Protein AF-A0A816YGB7-F1 (afdb_monomer)

Organism: NCBI:txid392030

pLDDT: mean 89.62, std 9.49, range [51.91, 98.62]

Mean predicted aligned error: 4.99 Å

Nearest PDB structures (foldseek):
  3slp-assembly1_B  TM=3.097E-01  e=4.142E+00  Lambdavirus lambda
  7oyc-assembly1_c2  TM=3.036E-01  e=9.433E+00  Xenopus laevis

InterPro domains:
  IPR047794 Peptidase C45-like [NF040521] (33-190)
  IPR047803 DCD1A/B-like [PTHR35190] (2-190)

Foldseek 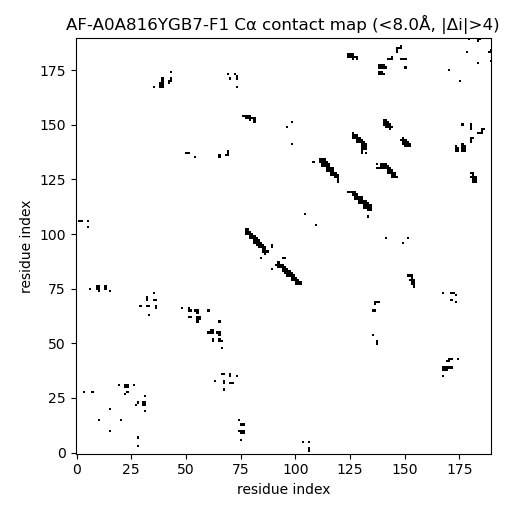3Di:
DVLQVQLVVQLVVPPDDPVLNVCCVPPNLLVSLVVLCVQAVVQDDVVVLVVLVVLCVVVVHDSSVLSSVLSSPLRGAWAKDKDWDAQPRDDPRDIDIDMDTDDPVVSVQVVFWDWDWDDDPDCVQFFTWIATGGRSDPFHQWIATPLGDTDHDHDDPDDDPVVDDDDSHHHRVSVVRVCCRGHPNDPVSD

Solvent-accessible surface area (backbone atoms only — not comparable to full-atom values): 11246 Å² total; per-residue (Å²): 110,70,62,57,49,52,50,56,56,57,36,72,82,46,90,64,60,68,74,56,53,49,40,33,73,76,64,31,63,71,52,42,29,53,52,48,44,69,58,19,50,91,59,49,63,69,66,59,54,52,51,40,42,52,49,16,63,75,68,74,48,64,48,65,58,48,53,36,62,67,39,45,63,80,70,45,80,68,49,52,50,77,47,80,42,43,40,93,76,31,88,89,42,45,78,45,79,48,77,48,80,51,71,69,76,88,62,51,60,86,81,38,69,34,77,49,74,48,73,48,95,42,75,92,70,24,46,39,25,37,36,52,44,37,74,87,55,82,58,26,65,27,37,37,20,76,59,78,46,73,50,76,65,67,72,83,89,78,76,59,92,84,70,66,85,89,71,87,61,48,60,56,64,34,51,52,50,35,45,34,38,26,62,34,74,46,82,90,73,84

Radius of gyration: 17.48 Å; Cα contacts (8 Å, |Δi|>4): 254; chains: 1; bounding box: 46×45×43 Å

Secondary structure (DSSP, 8-state):
-HHHHHHHHHHTTS---HHHHHHHHHH-HHHHHHHHHHHHGGGS-HHHHHHHHHHHHHHT--HHHHHHHHHHHHH---EEEEEEEEETTSTTEEEEEEEEEE--GGG-GGGSEEEEEE--SSGGG---EEEEEETT--S-SEEEETTS-EEE----SS--TTS----SSSS-HHHHHHHHHHH-SSTTT-

Sequence (190 aa):
QYFEQQIIDSLKDLKLPKWFEDIIADQGLAFALDLQNELVKKYIDEEIYHEMQGVADGAQIDFKTVVRLHMLGEITRGRCSLYGLWGNATLGGKTLQLRALDWDVDAGLQDYPVVTIYHPGTSKLGHPFANVAWAGYIGTLTGMSSQRLGISEIGVSYPDDTFGDESMSGLPFIFVERYILQYSDTIDDA

Structure (mmCIF, N/CA/C/O backbone):
data_AF-A0A816YGB7-F1
#
_entry.id   AF-A0A816YGB7-F1
#
loop_
_atom_site.group_PDB
_atom_site.id
_atom_site.type_symbol
_atom_site.label_atom_id
_atom_site.label_alt_id
_atom_site.label_comp_id
_atom_site.label_asym_id
_atom_site.label_entity_id
_atom_site.label_seq_id
_atom_site.pdbx_PDB_ins_code
_atom_site.Cartn_x
_atom_site.Cartn_y
_atom_site.Cartn_z
_atom_site.occupancy
_atom_site.B_iso_or_equiv
_atom_site.auth_seq_id
_atom_site.auth_comp_id
_atom_site.auth_asym_id
_atom_site.auth_atom_id
_atom_site.pdbx_PDB_model_num
ATOM 1 N N . GLN A 1 1 ? 4.265 -9.085 -19.324 1.00 51.91 1 GLN A N 1
ATOM 2 C CA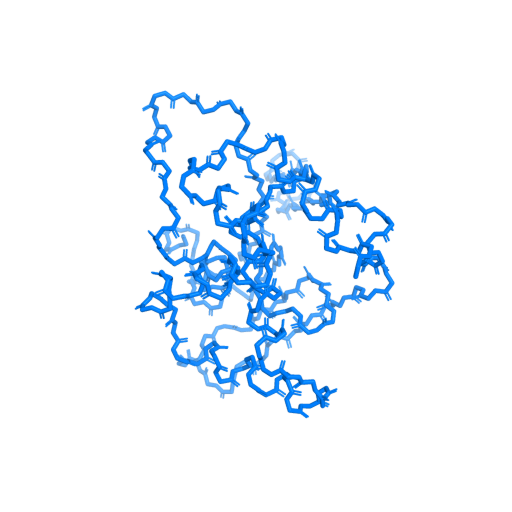 . GLN A 1 1 ? 4.158 -8.351 -20.604 1.00 51.91 1 GLN A CA 1
ATOM 3 C C . GLN A 1 1 ? 2.828 -7.618 -20.742 1.00 51.91 1 GLN A C 1
ATOM 5 O O . GLN A 1 1 ? 2.880 -6.412 -20.887 1.00 51.91 1 GLN A O 1
ATOM 10 N N . TYR A 1 2 ? 1.660 -8.268 -20.638 1.00 58.59 2 TYR A N 1
ATOM 11 C CA . TYR A 1 2 ? 0.370 -7.563 -20.768 1.00 58.59 2 TYR A CA 1
ATOM 12 C C . TYR A 1 2 ? 0.073 -6.586 -19.607 1.00 58.59 2 TYR A C 1
ATOM 14 O O . TYR A 1 2 ? -0.094 -5.398 -19.849 1.00 58.59 2 TYR A O 1
ATOM 22 N N . PHE A 1 3 ? 0.166 -7.048 -18.354 1.00 64.81 3 PHE A N 1
ATOM 23 C CA . PHE A 1 3 ? -0.002 -6.206 -17.155 1.00 64.81 3 PHE A CA 1
ATOM 24 C C . PHE A 1 3 ? 0.980 -5.020 -17.090 1.00 64.81 3 PHE A C 1
ATOM 26 O O . PHE A 1 3 ? 0.622 -3.909 -16.721 1.00 64.81 3 PHE A O 1
ATOM 33 N N . GLU A 1 4 ? 2.228 -5.236 -17.511 1.00 69.88 4 GLU A N 1
ATOM 34 C CA . GLU A 1 4 ? 3.254 -4.186 -17.570 1.00 69.88 4 GLU A CA 1
ATOM 35 C C . GLU A 1 4 ? 2.915 -3.108 -18.607 1.00 69.88 4 GLU A C 1
ATOM 37 O O . GLU A 1 4 ? 3.055 -1.923 -18.319 1.00 69.88 4 GLU A O 1
ATOM 42 N N . GLN A 1 5 ? 2.414 -3.501 -19.782 1.00 68.56 5 GLN A N 1
ATOM 43 C CA . GLN A 1 5 ? 1.978 -2.548 -20.799 1.00 68.56 5 GLN A CA 1
ATOM 44 C C . GLN A 1 5 ? 0.758 -1.744 -20.334 1.00 68.56 5 GLN A C 1
ATOM 46 O O . GLN A 1 5 ? 0.717 -0.545 -20.576 1.00 68.56 5 GLN A O 1
ATOM 51 N N . GLN A 1 6 ? -0.184 -2.366 -19.620 1.00 65.75 6 GLN A N 1
ATOM 52 C CA . GLN A 1 6 ? -1.333 -1.666 -19.031 1.00 65.75 6 GLN A CA 1
ATOM 53 C C . GLN A 1 6 ? -0.911 -0.647 -17.983 1.00 65.75 6 GLN A C 1
ATOM 55 O O . GLN A 1 6 ? -1.421 0.470 -17.977 1.00 65.75 6 GLN A O 1
ATOM 60 N N . ILE A 1 7 ? 0.050 -1.007 -17.125 1.00 70.88 7 ILE A N 1
ATOM 61 C CA . ILE A 1 7 ? 0.629 -0.051 -16.186 1.00 70.88 7 ILE A CA 1
ATOM 62 C C . ILE A 1 7 ? 1.226 1.105 -16.981 1.00 70.88 7 ILE A C 1
ATOM 64 O O . ILE A 1 7 ? 0.792 2.230 -16.778 1.00 70.88 7 ILE A O 1
ATOM 68 N N . ILE A 1 8 ? 2.110 0.843 -17.949 1.00 71.31 8 ILE A N 1
ATOM 69 C CA . ILE A 1 8 ? 2.720 1.884 -18.795 1.00 71.31 8 ILE A CA 1
ATOM 70 C C . ILE A 1 8 ? 1.662 2.757 -19.488 1.00 71.31 8 ILE A C 1
ATOM 72 O O . ILE A 1 8 ? 1.834 3.971 -19.578 1.00 71.31 8 ILE A O 1
ATOM 76 N N . ASP A 1 9 ? 0.565 2.172 -19.960 1.00 69.56 9 ASP A N 1
ATOM 77 C CA . ASP A 1 9 ? -0.526 2.913 -20.588 1.00 69.56 9 ASP A CA 1
ATOM 78 C C . ASP A 1 9 ? -1.278 3.783 -19.574 1.00 69.56 9 ASP A C 1
ATOM 80 O O . ASP A 1 9 ? -1.537 4.948 -19.868 1.00 69.56 9 ASP A O 1
ATOM 84 N N . SER A 1 10 ? -1.529 3.279 -18.361 1.00 66.69 10 SER A N 1
ATOM 85 C CA . SER A 1 10 ? -2.110 4.062 -17.262 1.00 66.69 10 SER A CA 1
ATOM 86 C C . SER A 1 10 ? -1.219 5.231 -16.835 1.00 66.69 10 SER A C 1
ATOM 88 O O . SER A 1 10 ? -1.734 6.252 -16.391 1.00 66.69 10 SER A O 1
ATOM 90 N N . LEU A 1 11 ? 0.105 5.119 -17.020 1.00 68.44 11 LEU A N 1
ATOM 91 C CA . LEU A 1 11 ? 1.056 6.187 -16.704 1.00 68.44 11 LEU A CA 1
ATOM 92 C C . LEU A 1 11 ?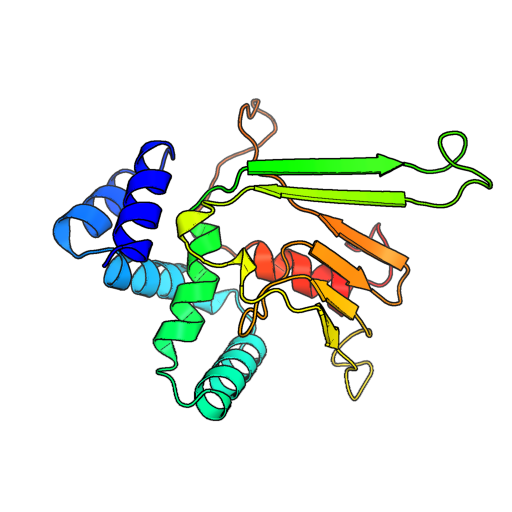 0.978 7.365 -17.683 1.00 68.44 11 LEU A C 1
ATOM 94 O O . LEU A 1 11 ? 1.334 8.474 -17.304 1.00 68.44 11 LEU A O 1
ATOM 98 N N . LYS A 1 12 ? 0.505 7.164 -18.922 1.00 64.94 12 LYS A N 1
ATOM 99 C CA . LYS A 1 12 ? 0.459 8.229 -19.949 1.00 64.94 12 LYS A CA 1
ATOM 100 C C . LYS A 1 12 ? -0.485 9.372 -19.587 1.00 64.94 12 LYS A C 1
ATOM 102 O O . LYS A 1 12 ? -0.264 10.503 -20.012 1.00 64.94 12 LYS A O 1
ATOM 107 N N . ASP A 1 13 ? -1.519 9.073 -18.806 1.00 61.12 13 ASP A N 1
ATOM 108 C CA . ASP A 1 13 ? -2.489 10.057 -18.323 1.00 61.12 13 ASP A CA 1
ATOM 109 C C . ASP A 1 13 ? -2.029 10.738 -17.018 1.00 61.12 13 ASP A C 1
ATOM 111 O O . ASP A 1 13 ? -2.694 11.648 -16.514 1.00 61.12 13 ASP A O 1
ATOM 115 N N . LEU A 1 14 ? -0.884 10.322 -16.466 1.00 64.25 14 LEU A N 1
ATOM 116 C CA . LEU A 1 14 ? -0.326 10.838 -15.222 1.00 64.25 14 LEU A CA 1
ATOM 117 C C . LEU A 1 14 ? 0.753 11.869 -15.510 1.00 64.25 14 LEU A C 1
ATOM 119 O O . LEU A 1 14 ? 1.645 11.662 -16.324 1.00 64.25 14 LEU A O 1
ATOM 123 N N . LYS A 1 15 ? 0.712 12.983 -14.779 1.00 67.19 15 LYS A N 1
ATOM 124 C CA . LYS A 1 15 ? 1.766 14.003 -14.812 1.00 67.19 15 LYS A CA 1
ATOM 125 C C . LYS A 1 15 ? 2.961 13.560 -13.964 1.00 67.19 15 LYS A C 1
ATOM 127 O O . LYS A 1 15 ? 3.266 14.193 -12.955 1.00 67.19 15 LYS A O 1
ATOM 132 N N . LEU A 1 16 ? 3.601 12.451 -14.331 1.00 79.19 16 LEU A N 1
ATOM 133 C CA . LEU A 1 16 ? 4.843 12.042 -13.682 1.00 79.19 16 LEU A CA 1
ATOM 134 C C . LEU A 1 16 ? 5.945 13.080 -13.963 1.00 79.19 16 LEU A C 1
ATOM 136 O O . LEU A 1 16 ? 5.954 13.719 -15.018 1.00 79.19 16 LEU A O 1
ATOM 140 N N . PRO A 1 17 ? 6.900 13.277 -13.040 1.00 83.44 17 PRO A N 1
ATOM 141 C CA . PRO A 1 17 ? 8.069 14.091 -13.324 1.00 83.44 17 PRO A CA 1
ATOM 142 C C . PRO A 1 17 ? 8.801 13.571 -14.561 1.00 83.44 17 PRO A C 1
ATOM 144 O O . PRO A 1 17 ? 9.044 12.370 -14.686 1.00 83.44 17 PRO A O 1
ATOM 147 N N . LYS A 1 18 ? 9.219 14.482 -15.448 1.00 84.50 18 LYS A N 1
ATOM 148 C CA . LYS A 1 18 ? 9.786 14.111 -16.752 1.00 84.50 18 LYS A CA 1
ATOM 149 C C . LYS A 1 18 ? 10.959 13.128 -16.656 1.00 84.50 18 LYS A C 1
ATOM 151 O O . LYS A 1 18 ? 11.053 12.186 -17.432 1.00 84.50 18 LYS A O 1
ATOM 156 N N . TRP A 1 19 ? 11.811 13.313 -15.650 1.00 86.94 19 TRP A N 1
ATOM 157 C CA . TRP A 1 19 ? 12.954 12.438 -15.399 1.00 86.94 19 TRP A CA 1
ATOM 158 C C . TRP A 1 19 ? 12.548 10.985 -15.085 1.00 86.94 19 TRP A C 1
ATOM 160 O O . TRP A 1 19 ? 13.309 10.075 -15.391 1.00 86.94 19 TRP A O 1
ATOM 170 N N . PHE A 1 20 ? 11.373 10.752 -14.489 1.00 86.12 20 PHE A N 1
ATOM 171 C CA . PHE A 1 20 ? 10.883 9.410 -14.160 1.00 86.12 20 PHE A CA 1
ATOM 172 C C . PHE A 1 20 ? 10.237 8.740 -15.378 1.00 86.12 20 PHE A C 1
ATOM 174 O O . PHE A 1 20 ? 10.458 7.553 -15.612 1.00 86.12 20 PHE A O 1
ATOM 181 N N . GLU A 1 21 ? 9.507 9.506 -16.198 1.00 84.44 21 GLU A N 1
ATOM 182 C CA . GLU A 1 21 ? 9.014 9.028 -17.499 1.00 84.44 21 GLU A CA 1
ATOM 183 C C . GLU A 1 21 ? 10.161 8.539 -18.387 1.00 84.44 21 GLU A C 1
ATOM 185 O O . GLU A 1 21 ? 10.071 7.462 -18.977 1.00 84.44 21 GLU A O 1
ATOM 190 N N . ASP A 1 22 ? 11.247 9.315 -18.454 1.00 85.25 22 ASP A N 1
ATOM 191 C CA . ASP A 1 22 ? 12.422 8.980 -19.259 1.00 85.25 22 ASP A CA 1
ATOM 192 C C . ASP A 1 22 ? 13.069 7.675 -18.756 1.00 85.25 22 ASP A C 1
ATOM 194 O O . ASP A 1 22 ? 13.432 6.814 -19.551 1.00 85.25 22 ASP A O 1
ATOM 1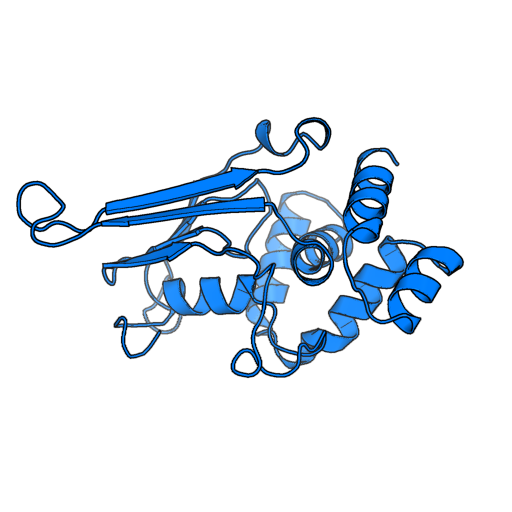98 N N . ILE A 1 23 ? 13.108 7.448 -17.437 1.00 86.12 23 ILE A N 1
ATOM 199 C CA . ILE A 1 23 ? 13.589 6.183 -16.859 1.00 86.12 23 ILE A CA 1
ATOM 200 C C . ILE A 1 23 ? 12.702 4.998 -17.252 1.00 86.12 23 ILE A C 1
ATOM 202 O O . ILE A 1 23 ? 13.231 3.942 -17.601 1.00 86.12 23 ILE A O 1
ATOM 206 N N . ILE A 1 24 ? 11.374 5.142 -17.214 1.00 85.25 24 ILE A N 1
ATOM 207 C CA . ILE A 1 24 ? 10.460 4.072 -17.642 1.00 85.25 24 ILE A CA 1
ATOM 208 C C . ILE A 1 24 ? 10.666 3.762 -19.128 1.00 85.25 24 ILE A C 1
ATOM 210 O O . ILE A 1 24 ? 10.717 2.590 -19.501 1.00 85.25 24 ILE A O 1
ATOM 214 N N . ALA A 1 25 ? 10.803 4.793 -19.964 1.00 83.38 25 ALA A N 1
ATOM 215 C CA . ALA A 1 25 ? 11.000 4.639 -21.401 1.00 83.38 25 ALA A CA 1
ATOM 216 C C . ALA A 1 25 ? 12.347 3.977 -21.742 1.00 83.38 25 ALA A C 1
ATOM 218 O O . ALA A 1 25 ? 12.391 3.091 -22.597 1.00 83.38 25 ALA A O 1
ATOM 219 N N . ASP A 1 26 ? 13.422 4.374 -21.058 1.00 85.12 26 ASP A N 1
ATOM 220 C CA . ASP A 1 26 ? 14.785 3.944 -21.376 1.00 85.12 26 ASP A CA 1
ATOM 221 C C . ASP A 1 26 ? 15.176 2.622 -20.695 1.00 85.12 26 ASP A C 1
ATOM 223 O O . ASP A 1 26 ? 15.936 1.833 -21.262 1.00 85.12 26 ASP A O 1
ATOM 227 N N . GLN A 1 27 ? 14.688 2.374 -19.473 1.00 88.81 27 GLN A N 1
ATOM 228 C CA . GLN A 1 27 ? 15.123 1.256 -18.617 1.00 88.81 27 GLN A CA 1
ATOM 229 C C . GLN A 1 27 ? 13.999 0.285 -18.228 1.00 88.81 27 GLN A C 1
ATOM 231 O O . GLN A 1 27 ? 14.278 -0.801 -17.712 1.00 88.81 27 GLN A O 1
ATOM 236 N N . GLY A 1 28 ? 12.741 0.633 -18.503 1.00 88.56 28 GLY A N 1
ATOM 237 C CA . GLY A 1 28 ? 11.576 -0.209 -18.245 1.00 88.56 28 GLY A CA 1
ATOM 238 C C . GLY A 1 28 ? 10.969 -0.050 -16.848 1.00 88.56 28 GLY A C 1
ATOM 239 O O . GLY A 1 28 ? 11.582 0.459 -15.905 1.00 88.56 28 GLY A O 1
ATOM 240 N N . LEU A 1 29 ? 9.732 -0.535 -16.705 1.00 88.50 29 LEU A N 1
ATOM 241 C CA . LEU A 1 29 ? 8.917 -0.372 -15.498 1.00 88.50 29 LEU A CA 1
ATOM 242 C C . LEU A 1 29 ? 9.550 -1.021 -14.261 1.00 88.50 29 LEU A C 1
ATOM 244 O O . LEU A 1 29 ? 9.540 -0.445 -13.176 1.00 88.50 29 LEU A O 1
ATOM 248 N N . ALA A 1 30 ? 10.123 -2.214 -14.416 1.00 90.88 30 ALA A N 1
ATOM 249 C CA . ALA A 1 30 ? 10.752 -2.934 -13.311 1.00 90.88 30 ALA A CA 1
ATOM 250 C C . ALA A 1 30 ? 11.904 -2.139 -12.670 1.00 90.88 30 ALA A C 1
ATOM 252 O O . ALA A 1 30 ? 12.043 -2.140 -11.448 1.00 90.88 30 ALA A O 1
ATOM 253 N N . PHE A 1 31 ? 12.707 -1.448 -13.486 1.00 93.12 31 PHE A N 1
ATOM 254 C CA . PHE A 1 31 ? 13.778 -0.585 -12.994 1.00 93.12 31 PHE A CA 1
ATOM 255 C C . PHE A 1 31 ? 13.213 0.665 -12.312 1.00 93.12 31 PHE A C 1
ATOM 257 O O . PHE A 1 31 ? 13.677 1.043 -11.240 1.00 93.12 31 PHE A O 1
ATOM 264 N N . ALA A 1 32 ? 12.177 1.275 -12.895 1.00 92.38 32 ALA A N 1
ATOM 265 C CA . ALA A 1 32 ? 11.512 2.437 -12.311 1.00 92.38 32 ALA A CA 1
ATOM 266 C C . ALA A 1 32 ? 10.908 2.134 -10.925 1.00 92.38 32 ALA A C 1
ATOM 268 O O . ALA A 1 32 ? 11.050 2.936 -10.007 1.00 92.38 32 ALA A O 1
ATOM 269 N N . LEU A 1 33 ? 10.299 0.958 -10.741 1.00 94.50 33 LEU A N 1
ATOM 270 C CA . LEU A 1 33 ? 9.755 0.523 -9.449 1.00 94.50 33 LEU A CA 1
ATOM 271 C C . LEU A 1 33 ? 10.851 0.226 -8.415 1.00 94.50 33 LEU A C 1
ATOM 273 O O . LEU A 1 33 ? 10.691 0.570 -7.245 1.00 94.50 33 LEU A O 1
ATOM 277 N N . ASP A 1 34 ? 11.977 -0.363 -8.835 1.00 96.12 34 ASP A N 1
ATOM 278 C CA . ASP A 1 34 ? 13.142 -0.535 -7.957 1.00 96.12 34 ASP A CA 1
ATOM 279 C C . ASP A 1 34 ? 13.687 0.828 -7.504 1.00 96.12 34 ASP A C 1
ATOM 281 O O . ASP A 1 34 ? 13.979 1.021 -6.324 1.00 96.12 34 ASP A O 1
ATOM 285 N N . LEU A 1 35 ? 13.781 1.795 -8.423 1.00 94.62 35 LEU A N 1
ATOM 286 C CA . LEU A 1 35 ? 14.197 3.157 -8.100 1.00 94.62 35 LEU A CA 1
ATOM 287 C C . LEU A 1 35 ? 13.207 3.847 -7.160 1.00 94.62 35 LEU A C 1
ATOM 289 O O . LEU A 1 35 ? 13.636 4.500 -6.211 1.00 94.62 35 LEU A O 1
ATOM 293 N N . GLN A 1 36 ? 11.902 3.686 -7.388 1.00 94.94 36 GLN A N 1
ATOM 294 C CA . GLN A 1 36 ? 10.885 4.247 -6.504 1.00 94.94 36 GLN A CA 1
ATOM 295 C C . GLN A 1 36 ? 11.064 3.725 -5.078 1.00 94.94 36 GLN A C 1
ATOM 297 O O . GLN A 1 36 ? 11.102 4.521 -4.140 1.00 94.94 36 GLN A O 1
ATOM 302 N N . ASN A 1 37 ? 11.295 2.419 -4.914 1.00 97.06 37 ASN A N 1
ATOM 303 C CA . ASN A 1 37 ? 11.606 1.837 -3.613 1.00 97.06 37 ASN A CA 1
ATOM 304 C C . ASN A 1 37 ? 12.852 2.471 -2.972 1.00 97.06 37 ASN A C 1
ATOM 306 O O . ASN A 1 37 ? 12.845 2.793 -1.788 1.00 97.06 37 ASN A O 1
ATOM 310 N N . GLU A 1 38 ? 13.920 2.706 -3.737 1.00 96.88 38 GLU A N 1
ATOM 311 C CA . GLU A 1 38 ? 15.131 3.357 -3.219 1.00 96.88 38 GLU A CA 1
ATOM 312 C C . GLU A 1 38 ? 14.880 4.785 -2.704 1.00 96.88 38 GLU A C 1
ATOM 314 O O . GLU A 1 38 ? 15.513 5.199 -1.728 1.00 96.88 38 GLU A O 1
ATOM 319 N N . LEU A 1 39 ? 13.943 5.523 -3.308 1.00 94.94 39 LEU A N 1
ATOM 320 C CA . LEU A 1 39 ? 13.560 6.869 -2.866 1.00 94.94 39 LEU A CA 1
ATOM 321 C C . LEU A 1 39 ? 12.783 6.845 -1.545 1.00 94.94 39 LEU A C 1
ATOM 323 O O . LEU A 1 39 ? 12.998 7.708 -0.687 1.00 94.94 39 LEU A O 1
ATOM 327 N N . VAL A 1 40 ? 11.906 5.852 -1.370 1.00 96.19 40 VAL A N 1
ATOM 328 C CA . VAL A 1 40 ? 10.962 5.810 -0.245 1.00 96.19 40 VAL A CA 1
ATOM 329 C C . VAL A 1 40 ? 11.407 4.921 0.916 1.00 96.19 40 VAL A C 1
ATOM 331 O O . VAL A 1 40 ? 10.941 5.113 2.037 1.00 96.19 40 VAL A O 1
ATOM 334 N N . LYS A 1 41 ? 12.339 3.980 0.712 1.00 96.88 41 LYS A N 1
ATOM 335 C CA . LYS A 1 41 ? 12.636 2.920 1.695 1.00 96.88 41 LYS A CA 1
ATOM 336 C C . LYS A 1 41 ? 13.024 3.403 3.085 1.00 96.88 41 LYS A C 1
ATOM 338 O O . LYS A 1 41 ? 12.729 2.724 4.054 1.00 96.88 41 LYS A O 1
ATOM 343 N N . LYS A 1 42 ? 13.656 4.575 3.191 1.00 97.19 42 LYS A N 1
ATOM 344 C CA . LYS A 1 42 ? 14.059 5.178 4.474 1.00 97.19 42 LYS A CA 1
ATOM 345 C C . LYS A 1 42 ? 12.880 5.684 5.316 1.00 97.19 42 LYS A C 1
ATOM 347 O O . LYS A 1 42 ? 13.083 6.015 6.477 1.00 97.19 42 LYS A O 1
ATOM 352 N N . TYR A 1 43 ? 11.696 5.816 4.716 1.00 97.12 43 TYR A N 1
ATOM 353 C CA . TYR A 1 43 ? 10.467 6.236 5.389 1.00 97.12 43 TYR A CA 1
ATOM 354 C C . TYR A 1 43 ? 9.587 5.048 5.793 1.00 97.12 43 TYR A C 1
ATOM 356 O O . TYR A 1 43 ? 8.691 5.219 6.611 1.00 97.12 43 TYR A O 1
ATOM 364 N N . ILE A 1 44 ? 9.823 3.867 5.217 1.00 97.12 44 ILE A N 1
ATOM 365 C CA . ILE A 1 44 ? 9.059 2.647 5.489 1.00 97.12 44 ILE A CA 1
ATOM 366 C C . ILE A 1 44 ? 9.685 1.938 6.694 1.00 97.12 44 ILE A C 1
ATOM 368 O O . ILE A 1 44 ? 10.909 1.857 6.794 1.00 97.12 44 ILE A O 1
ATOM 372 N N . ASP A 1 45 ? 8.850 1.427 7.599 1.00 95.31 45 ASP A N 1
ATOM 373 C CA . ASP A 1 45 ? 9.317 0.636 8.737 1.00 95.31 45 ASP A CA 1
ATOM 374 C C . ASP A 1 45 ? 9.922 -0.682 8.229 1.00 95.31 45 ASP A C 1
ATOM 376 O O . ASP A 1 45 ? 9.398 -1.308 7.304 1.00 95.31 45 ASP A O 1
ATOM 380 N N . GLU A 1 46 ? 11.031 -1.115 8.823 1.00 96.12 46 GLU A N 1
ATOM 381 C CA . GLU A 1 46 ? 11.702 -2.366 8.463 1.00 96.12 46 GLU A CA 1
ATOM 382 C C . GLU A 1 46 ? 10.761 -3.578 8.596 1.00 96.12 46 GLU A C 1
ATOM 384 O O . GLU A 1 46 ? 10.813 -4.495 7.775 1.00 96.12 46 GLU A O 1
ATOM 389 N N . GLU A 1 47 ? 9.817 -3.539 9.543 1.00 94.00 47 GLU A N 1
ATOM 390 C CA . GLU A 1 47 ? 8.809 -4.588 9.735 1.00 94.00 47 GLU A CA 1
ATOM 391 C C . GLU A 1 47 ? 7.925 -4.807 8.497 1.00 94.00 47 GLU A C 1
ATOM 393 O O . GLU A 1 47 ? 7.532 -5.937 8.202 1.00 94.00 47 GLU A O 1
ATOM 398 N N . ILE A 1 48 ? 7.657 -3.760 7.711 1.00 97.12 48 ILE A N 1
ATOM 399 C CA . ILE A 1 48 ? 6.896 -3.886 6.462 1.00 97.12 48 ILE A CA 1
ATOM 400 C C . ILE A 1 48 ? 7.687 -4.690 5.421 1.00 97.12 48 ILE A C 1
ATOM 402 O O . ILE A 1 48 ? 7.110 -5.507 4.699 1.00 97.12 48 ILE A O 1
ATOM 406 N N . TYR A 1 49 ? 9.011 -4.531 5.366 1.00 98.31 49 TYR A N 1
ATOM 407 C CA . TYR A 1 49 ? 9.855 -5.356 4.498 1.00 98.31 49 TYR A CA 1
ATOM 408 C C . TYR A 1 49 ? 9.966 -6.796 4.994 1.00 98.31 49 TYR A C 1
ATOM 410 O O . TYR A 1 49 ? 9.967 -7.710 4.170 1.00 98.31 49 TYR A O 1
ATOM 418 N N . HIS A 1 50 ? 9.998 -7.019 6.310 1.00 97.75 50 HIS A N 1
ATOM 419 C CA . HIS A 1 50 ? 9.933 -8.366 6.878 1.00 97.75 50 HIS A CA 1
ATOM 420 C C . HIS A 1 50 ? 8.627 -9.077 6.504 1.00 97.75 50 HIS A C 1
ATOM 422 O O . HIS A 1 50 ? 8.654 -10.242 6.105 1.00 97.75 50 HIS A O 1
ATOM 428 N N . GLU A 1 51 ? 7.489 -8.380 6.557 1.00 97.19 51 GLU A N 1
ATOM 429 C CA . GLU A 1 51 ? 6.207 -8.946 6.130 1.00 97.19 51 GLU A CA 1
ATOM 430 C C . GLU A 1 51 ? 6.189 -9.238 4.623 1.00 97.19 51 GLU A C 1
ATOM 432 O O . GLU A 1 51 ? 5.786 -10.330 4.221 1.00 97.19 51 GLU A O 1
ATOM 437 N N . MET A 1 52 ? 6.701 -8.328 3.784 1.00 98.31 52 MET A N 1
ATOM 438 C CA . MET A 1 52 ? 6.848 -8.581 2.344 1.00 98.31 52 MET A CA 1
ATOM 439 C C . MET A 1 52 ? 7.749 -9.789 2.052 1.00 98.31 52 MET A C 1
ATOM 441 O O . MET A 1 52 ? 7.439 -10.576 1.155 1.00 98.31 52 MET A O 1
ATOM 445 N N . GLN A 1 53 ? 8.835 -9.970 2.809 1.00 98.62 53 GLN A N 1
ATOM 446 C CA . GLN A 1 53 ? 9.698 -11.147 2.700 1.00 98.62 53 GLN A CA 1
ATOM 447 C C . GLN A 1 53 ? 8.942 -12.421 3.089 1.00 98.62 53 GLN A C 1
ATOM 449 O O . GLN A 1 53 ? 8.999 -13.403 2.357 1.00 98.62 53 GLN A O 1
ATOM 454 N N . GLY A 1 54 ? 8.168 -12.396 4.178 1.00 98.31 54 GLY A N 1
ATOM 455 C CA . GLY A 1 54 ? 7.334 -13.528 4.585 1.00 98.31 54 GLY A CA 1
ATOM 456 C C . GLY A 1 54 ? 6.288 -13.911 3.531 1.00 98.31 54 GLY A C 1
ATOM 457 O O . GLY A 1 54 ? 6.085 -15.097 3.264 1.00 98.31 54 GLY A O 1
ATOM 458 N N . VAL A 1 55 ? 5.667 -12.920 2.881 1.00 98.00 55 VAL A N 1
ATOM 459 C CA . VAL A 1 55 ? 4.769 -13.141 1.735 1.00 98.00 55 VAL A CA 1
ATOM 460 C C . VAL A 1 55 ? 5.523 -13.782 0.570 1.00 98.00 55 VAL A C 1
ATOM 462 O O . VAL A 1 55 ? 5.044 -14.768 0.009 1.00 98.00 55 VAL A O 1
ATOM 465 N N . ALA A 1 56 ? 6.701 -13.258 0.221 1.00 98.44 56 ALA A N 1
ATOM 466 C CA . ALA A 1 56 ? 7.521 -13.781 -0.869 1.00 98.44 56 ALA A CA 1
ATOM 467 C C . ALA A 1 56 ? 7.939 -15.240 -0.626 1.00 98.44 56 ALA A C 1
ATOM 469 O O . ALA A 1 56 ? 7.747 -16.089 -1.498 1.00 98.44 56 ALA A O 1
ATOM 470 N N . ASP A 1 57 ? 8.428 -15.544 0.578 1.00 98.62 57 ASP A N 1
ATOM 471 C CA . ASP A 1 57 ? 8.859 -16.883 0.983 1.00 98.62 57 ASP A CA 1
ATOM 472 C C . ASP A 1 57 ? 7.688 -17.872 0.970 1.00 98.62 57 ASP A C 1
ATOM 474 O O . ASP A 1 57 ? 7.800 -18.974 0.426 1.00 98.62 57 ASP A O 1
ATOM 478 N N . GLY A 1 58 ? 6.541 -17.468 1.529 1.00 97.69 58 GLY A N 1
ATOM 479 C CA . GLY A 1 58 ? 5.332 -18.289 1.574 1.00 97.69 58 GLY A CA 1
ATOM 480 C C . GLY A 1 58 ? 4.748 -18.576 0.190 1.00 97.69 58 GLY A C 1
ATOM 481 O O . GLY A 1 58 ? 4.263 -19.680 -0.057 1.00 97.69 58 GLY A O 1
ATOM 482 N N . ALA A 1 59 ? 4.830 -17.608 -0.725 1.00 97.06 59 ALA A N 1
ATOM 483 C CA . ALA A 1 59 ? 4.380 -17.750 -2.107 1.00 97.06 59 ALA A CA 1
ATOM 484 C C . ALA A 1 59 ? 5.448 -18.340 -3.048 1.00 97.06 59 ALA A C 1
ATOM 486 O O . ALA A 1 59 ? 5.134 -18.635 -4.200 1.00 97.06 59 ALA A O 1
ATOM 487 N N . GLN A 1 60 ? 6.685 -18.533 -2.576 1.00 97.62 60 GLN A N 1
ATOM 488 C CA . GLN A 1 60 ? 7.833 -18.988 -3.371 1.00 97.62 60 GLN A CA 1
ATOM 489 C C . GLN A 1 60 ? 8.114 -18.102 -4.597 1.00 97.62 60 GLN A C 1
ATOM 491 O O . GLN A 1 60 ? 8.429 -18.592 -5.684 1.00 97.62 60 GLN A O 1
ATOM 496 N N . ILE A 1 61 ? 8.003 -16.786 -4.418 1.00 97.06 61 ILE A N 1
ATOM 497 C CA . ILE A 1 61 ? 8.284 -15.784 -5.452 1.00 97.06 61 ILE A CA 1
ATOM 498 C C . ILE A 1 61 ? 9.455 -14.895 -5.042 1.00 97.06 61 ILE A C 1
ATOM 500 O O . ILE A 1 61 ? 9.853 -14.844 -3.882 1.00 97.06 61 ILE A O 1
ATOM 504 N N . ASP A 1 62 ? 10.018 -14.176 -6.009 1.00 97.81 62 ASP A N 1
ATOM 505 C CA . ASP A 1 62 ? 11.109 -13.247 -5.736 1.00 97.81 62 ASP A CA 1
ATOM 506 C C . ASP A 1 62 ? 10.629 -12.062 -4.882 1.00 97.81 62 ASP A C 1
ATOM 508 O O . ASP A 1 62 ? 9.627 -11.420 -5.210 1.00 97.81 62 ASP A O 1
ATOM 512 N N . PHE A 1 63 ? 11.375 -11.738 -3.824 1.00 98.00 63 PHE A N 1
ATOM 513 C CA . PHE A 1 63 ? 11.073 -10.632 -2.910 1.00 98.00 63 PHE A CA 1
ATOM 514 C C . PHE A 1 63 ? 10.866 -9.296 -3.633 1.00 98.00 63 PHE A C 1
ATOM 516 O O . PHE A 1 63 ? 9.944 -8.550 -3.298 1.00 98.00 63 PHE A O 1
ATOM 523 N N . LYS A 1 64 ? 11.647 -9.004 -4.685 1.00 97.06 64 LYS A N 1
ATOM 52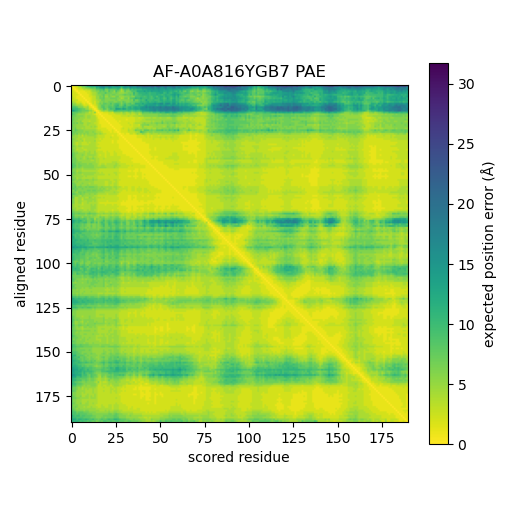4 C CA . LYS A 1 64 ? 11.472 -7.757 -5.440 1.00 97.06 64 LYS A CA 1
ATOM 525 C C . LYS A 1 64 ? 10.128 -7.701 -6.144 1.00 97.06 64 LYS A C 1
ATOM 527 O O . LYS A 1 64 ? 9.617 -6.611 -6.358 1.00 97.06 64 LYS A O 1
ATOM 532 N N . THR A 1 65 ? 9.533 -8.840 -6.493 1.00 95.62 65 THR A N 1
ATOM 533 C CA . THR A 1 65 ? 8.183 -8.871 -7.075 1.00 95.62 65 THR A CA 1
ATOM 534 C C . THR A 1 65 ? 7.163 -8.312 -6.087 1.00 95.62 65 THR A C 1
ATOM 536 O O . THR A 1 65 ? 6.346 -7.476 -6.466 1.00 95.62 65 THR A O 1
ATOM 539 N N . VAL A 1 66 ? 7.258 -8.706 -4.812 1.00 97.25 66 VAL A N 1
ATOM 540 C CA . VAL A 1 66 ? 6.376 -8.205 -3.749 1.00 97.25 66 VAL A CA 1
ATOM 541 C C . VAL A 1 66 ? 6.636 -6.725 -3.482 1.00 97.25 66 VAL A C 1
ATOM 543 O O . VAL A 1 66 ? 5.690 -5.949 -3.408 1.00 97.25 66 VAL A O 1
ATOM 546 N N . VAL A 1 67 ? 7.899 -6.297 -3.419 1.00 97.31 67 VAL A N 1
ATOM 547 C CA . VAL A 1 67 ? 8.240 -4.874 -3.242 1.00 97.31 67 VAL A CA 1
ATOM 548 C C . VAL A 1 67 ? 7.684 -4.023 -4.385 1.00 97.31 67 VAL A C 1
ATOM 550 O O . VAL A 1 67 ? 6.996 -3.032 -4.150 1.00 97.31 67 VAL A O 1
ATOM 553 N N . ARG A 1 68 ? 7.916 -4.431 -5.636 1.00 95.50 68 ARG A N 1
ATOM 554 C CA . ARG A 1 68 ? 7.447 -3.713 -6.828 1.00 95.50 68 ARG A CA 1
ATOM 555 C C . ARG A 1 68 ? 5.929 -3.594 -6.872 1.00 95.50 68 ARG A C 1
ATOM 557 O O . ARG A 1 68 ? 5.438 -2.528 -7.223 1.00 95.50 68 ARG A O 1
ATOM 564 N N . LEU A 1 69 ? 5.203 -4.642 -6.474 1.00 93.00 69 LEU A N 1
ATOM 565 C CA . LEU A 1 69 ? 3.743 -4.611 -6.350 1.00 93.00 69 LEU A CA 1
ATOM 566 C C . LEU A 1 69 ? 3.278 -3.459 -5.442 1.00 93.00 69 LEU A C 1
ATOM 568 O O . LEU A 1 69 ? 2.333 -2.758 -5.789 1.00 93.00 69 LEU A O 1
ATOM 572 N N . HIS A 1 70 ? 3.970 -3.218 -4.328 1.00 95.75 70 HIS A N 1
ATOM 573 C CA . HIS A 1 70 ? 3.639 -2.141 -3.388 1.00 95.75 70 HIS A CA 1
ATOM 574 C C . HIS A 1 70 ? 4.073 -0.752 -3.873 1.00 95.75 70 HIS A C 1
ATOM 576 O O . HIS A 1 70 ? 3.529 0.248 -3.418 1.00 95.75 70 HIS A O 1
ATOM 582 N N . MET A 1 71 ? 5.013 -0.665 -4.816 1.00 94.50 71 MET A N 1
ATOM 583 C CA . MET A 1 71 ? 5.412 0.608 -5.431 1.00 94.50 71 MET A CA 1
ATOM 584 C C . MET A 1 71 ? 4.498 1.027 -6.588 1.00 94.50 71 MET A C 1
ATOM 586 O O . MET A 1 71 ? 4.564 2.175 -7.021 1.00 94.50 71 MET A O 1
ATOM 590 N N . LEU A 1 72 ? 3.635 0.132 -7.090 1.00 87.94 72 LEU A N 1
ATOM 591 C CA . LEU A 1 72 ? 2.719 0.462 -8.186 1.00 87.94 72 LEU A CA 1
ATOM 592 C C . LEU A 1 72 ? 1.810 1.633 -7.825 1.00 87.94 72 LEU A C 1
ATOM 594 O O . LEU A 1 72 ? 1.680 2.549 -8.634 1.00 87.94 72 LEU A O 1
ATOM 598 N N . GLY A 1 73 ? 1.241 1.638 -6.616 1.00 81.19 73 GLY A N 1
ATOM 599 C CA . GLY A 1 73 ? 0.362 2.716 -6.158 1.00 81.19 73 GLY A CA 1
ATOM 600 C C . GLY A 1 73 ? 1.030 4.091 -6.205 1.00 81.19 73 GLY A C 1
ATOM 601 O O . GLY A 1 73 ? 0.393 5.063 -6.577 1.00 81.19 73 GLY A O 1
ATOM 602 N N . GLU A 1 74 ? 2.329 4.180 -5.923 1.00 84.00 74 GLU A N 1
ATOM 603 C CA . GLU A 1 74 ? 3.053 5.460 -5.912 1.00 84.00 74 GLU A CA 1
ATOM 604 C C . GLU A 1 74 ? 3.221 6.077 -7.303 1.00 84.00 74 GLU A C 1
ATOM 606 O O . GLU A 1 74 ? 3.394 7.288 -7.435 1.00 84.00 74 GLU A O 1
ATOM 611 N N . ILE A 1 75 ? 3.201 5.251 -8.350 1.00 78.94 75 ILE A N 1
ATOM 612 C CA . ILE A 1 75 ? 3.433 5.715 -9.720 1.00 78.94 75 ILE A CA 1
ATOM 613 C C . ILE A 1 75 ? 2.169 5.682 -10.576 1.00 78.94 75 ILE A C 1
ATOM 615 O O . ILE A 1 75 ? 2.141 6.328 -11.615 1.00 78.94 75 ILE A O 1
ATOM 619 N N . THR A 1 76 ? 1.127 4.968 -10.150 1.00 75.38 76 THR A N 1
ATOM 620 C CA . THR A 1 76 ? -0.157 4.845 -10.854 1.00 75.38 76 THR A CA 1
ATOM 621 C C . THR A 1 76 ? -1.251 5.614 -10.110 1.00 75.38 76 THR A C 1
ATOM 623 O O . THR A 1 76 ? -1.238 5.678 -8.888 1.00 75.38 76 THR A O 1
ATOM 626 N N . ARG A 1 77 ? -2.235 6.199 -10.810 1.00 70.50 77 ARG A N 1
ATOM 627 C CA . ARG A 1 77 ? -3.444 6.741 -10.156 1.00 70.50 77 ARG A CA 1
ATOM 628 C C . ARG A 1 77 ? -4.652 5.911 -10.570 1.00 70.50 77 ARG A C 1
ATOM 630 O O . ARG A 1 77 ? -5.011 5.881 -11.747 1.00 70.50 77 ARG A O 1
ATOM 637 N N . GLY A 1 78 ? -5.267 5.245 -9.597 1.00 68.81 78 GLY A N 1
ATOM 638 C CA . GLY A 1 78 ? -6.546 4.565 -9.782 1.00 68.81 78 GLY A CA 1
ATOM 639 C C . GLY A 1 78 ? -7.703 5.551 -9.942 1.00 68.81 78 GLY A C 1
ATOM 640 O O . GLY A 1 78 ? -7.574 6.748 -9.665 1.00 68.81 78 GLY A O 1
ATOM 641 N N . ARG A 1 79 ? -8.862 5.045 -10.371 1.00 75.94 79 ARG A N 1
ATOM 642 C CA . ARG A 1 79 ? -10.122 5.792 -10.310 1.00 75.94 79 ARG A CA 1
ATOM 643 C C . ARG A 1 79 ? -10.930 5.239 -9.150 1.00 75.94 79 ARG A C 1
ATOM 645 O O . ARG A 1 79 ? -11.157 4.039 -9.070 1.00 75.94 79 ARG A O 1
ATOM 652 N N . CYS A 1 80 ? -11.358 6.108 -8.247 1.00 82.25 80 CYS A N 1
ATOM 653 C CA . CYS A 1 80 ? -12.101 5.692 -7.065 1.00 82.25 80 CYS A CA 1
ATOM 654 C C . CYS A 1 80 ? -13.394 6.492 -6.953 1.00 82.25 80 CYS A C 1
ATOM 656 O O . CYS A 1 80 ? -13.497 7.622 -7.428 1.00 82.25 80 CYS A O 1
ATOM 658 N N . SER A 1 81 ? -14.378 5.912 -6.280 1.00 86.81 81 SER A N 1
ATOM 659 C CA . SER A 1 81 ? -15.541 6.625 -5.756 1.00 86.81 81 SER A CA 1
ATOM 660 C C . SER A 1 81 ? -15.707 6.257 -4.291 1.00 86.81 81 SER A C 1
ATOM 662 O O . SER A 1 81 ? -15.607 5.084 -3.932 1.00 86.81 81 SER A O 1
ATOM 664 N N . LEU A 1 82 ? -15.964 7.244 -3.437 1.00 89.69 82 LEU A N 1
ATOM 665 C CA . LEU A 1 82 ? -16.134 7.030 -2.003 1.00 89.69 82 LEU A CA 1
ATOM 666 C C . LEU A 1 82 ? -17.344 7.785 -1.463 1.00 89.69 82 LEU A C 1
ATOM 668 O O . LEU A 1 82 ? -17.705 8.850 -1.960 1.00 89.69 82 LEU A O 1
ATOM 672 N N . TYR A 1 83 ? -17.958 7.219 -0.429 1.00 88.25 83 TYR A N 1
ATOM 673 C CA . TYR A 1 83 ? -19.014 7.859 0.345 1.00 88.25 83 TYR A CA 1
ATOM 674 C C . TYR A 1 83 ? -18.802 7.581 1.829 1.00 88.25 83 TYR A C 1
ATOM 676 O O . TYR A 1 83 ? -18.622 6.432 2.232 1.00 88.25 83 TYR A O 1
ATOM 684 N N . GLY A 1 84 ? -18.882 8.633 2.638 1.00 91.12 84 GLY A N 1
ATOM 685 C CA . GLY A 1 84 ? -19.046 8.548 4.084 1.00 91.12 84 GLY A CA 1
ATOM 686 C C . GLY A 1 84 ? -20.393 9.155 4.464 1.00 91.12 84 GLY A C 1
ATOM 687 O O . GLY A 1 84 ? -20.682 10.294 4.105 1.00 91.12 84 GLY A O 1
ATOM 688 N N . LEU A 1 85 ? -21.236 8.392 5.155 1.00 92.56 85 LEU A N 1
ATOM 689 C CA . LEU A 1 85 ? -22.558 8.821 5.616 1.00 92.56 85 LEU A CA 1
ATOM 690 C C . LEU A 1 85 ? -22.665 8.555 7.116 1.00 92.56 85 LEU A C 1
ATOM 692 O O . LEU A 1 85 ? -22.340 7.464 7.571 1.00 92.56 85 LEU A O 1
ATOM 696 N N . TRP A 1 86 ? -23.142 9.519 7.895 1.00 93.81 86 TRP A N 1
ATOM 697 C CA . TRP A 1 86 ? -23.332 9.365 9.341 1.00 93.81 86 TRP A CA 1
ATOM 698 C C . TRP A 1 86 ? -24.433 10.297 9.861 1.00 93.81 86 TRP A C 1
ATOM 700 O O . TRP A 1 86 ? -24.976 11.124 9.123 1.00 93.81 86 TRP A O 1
ATOM 710 N N . GLY A 1 87 ? -24.783 10.166 11.144 1.00 94.44 87 GLY A N 1
ATOM 711 C CA . GLY A 1 87 ? -25.781 11.027 11.782 1.00 94.44 87 GLY A CA 1
ATOM 712 C C . GLY A 1 87 ? -27.157 10.912 11.117 1.00 94.44 87 GLY A C 1
ATOM 713 O O . GLY A 1 87 ? -27.634 9.819 10.829 1.00 94.44 87 GLY A O 1
ATOM 714 N N . ASN A 1 88 ? -27.806 12.043 10.842 1.00 96.62 88 ASN A N 1
ATOM 715 C CA . ASN A 1 88 ? -29.158 12.049 10.268 1.00 96.62 88 ASN A CA 1
ATOM 716 C C . ASN A 1 88 ? -29.233 11.484 8.836 1.00 96.62 88 ASN A C 1
ATOM 718 O O . ASN A 1 88 ? -30.333 11.237 8.349 1.00 96.62 88 ASN A O 1
ATOM 722 N N . ALA A 1 89 ? -28.094 11.279 8.163 1.00 95.00 89 ALA A N 1
ATOM 723 C CA . ALA A 1 89 ? -28.050 10.670 6.835 1.00 95.00 89 ALA A CA 1
ATOM 724 C C . ALA A 1 89 ? -28.254 9.142 6.863 1.00 95.00 89 ALA A C 1
ATOM 726 O O . ALA A 1 89 ? -28.465 8.538 5.813 1.00 95.00 89 ALA A O 1
ATOM 727 N N . THR A 1 90 ? -28.193 8.502 8.036 1.00 96.38 90 THR A N 1
ATOM 728 C CA . THR A 1 90 ? -28.271 7.042 8.177 1.00 96.38 90 THR A CA 1
ATOM 729 C C . THR A 1 90 ? -29.263 6.620 9.259 1.00 96.38 90 THR A C 1
ATOM 731 O O . THR A 1 90 ? -29.543 7.338 10.223 1.00 96.38 90 THR A O 1
ATOM 734 N N . LEU A 1 91 ? -29.807 5.405 9.127 1.00 94.25 91 LEU A N 1
ATOM 735 C CA . LEU A 1 91 ? -30.719 4.857 10.127 1.00 94.25 91 LEU A CA 1
ATOM 736 C C . LEU A 1 91 ? -29.991 4.666 11.468 1.00 94.25 91 LEU A C 1
ATOM 738 O O . LEU A 1 91 ? -29.072 3.853 11.589 1.00 94.25 91 LEU A O 1
ATOM 742 N N . GLY A 1 92 ? -30.437 5.400 12.487 1.00 94.06 92 GLY A N 1
ATOM 743 C CA . GLY A 1 92 ? -29.886 5.323 13.840 1.00 94.06 92 GLY A CA 1
ATOM 744 C C . GLY A 1 92 ? -28.536 6.022 14.022 1.00 94.06 92 GLY A C 1
ATOM 745 O O . GLY A 1 92 ? -27.844 5.714 14.987 1.00 94.06 92 GLY A O 1
ATOM 746 N N . GLY A 1 93 ? -28.140 6.927 13.119 1.00 93.81 93 GLY A N 1
ATOM 747 C CA . GLY A 1 93 ? -26.933 7.741 13.302 1.00 93.81 93 GLY A CA 1
ATOM 748 C C . GLY A 1 93 ? -25.610 7.031 13.026 1.00 93.81 93 GLY A C 1
ATOM 749 O O . GLY A 1 93 ? -24.553 7.610 13.265 1.00 93.81 93 GLY A O 1
ATOM 750 N N . LYS A 1 94 ? -25.648 5.781 12.553 1.00 91.38 94 LYS A N 1
ATOM 751 C CA . LYS A 1 94 ? -24.464 4.938 12.350 1.00 91.38 94 LYS A CA 1
ATOM 752 C C . LYS A 1 94 ? -23.610 5.431 11.185 1.00 91.38 94 LYS A C 1
ATOM 754 O O . LYS A 1 94 ? -24.144 5.886 10.179 1.00 91.38 94 LYS A O 1
ATOM 759 N N . THR A 1 95 ? -22.301 5.264 11.278 1.00 90.38 95 THR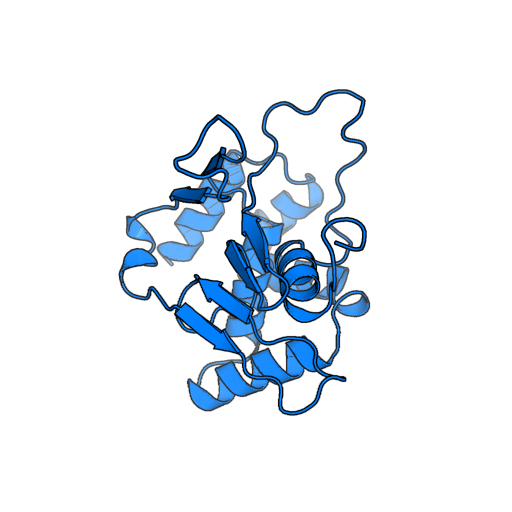 A N 1
ATOM 760 C CA . THR A 1 95 ? -21.406 5.544 10.153 1.00 90.38 95 THR A CA 1
ATOM 761 C C . THR A 1 95 ? -21.479 4.419 9.124 1.00 90.38 95 THR A C 1
ATOM 763 O O . THR A 1 95 ? -21.372 3.243 9.473 1.00 90.38 95 THR A O 1
ATOM 766 N N . LEU A 1 96 ? -21.669 4.786 7.861 1.00 91.62 96 LEU A N 1
ATOM 767 C CA . LEU A 1 96 ? -21.533 3.925 6.696 1.00 91.62 96 LEU A CA 1
ATOM 768 C C . LEU A 1 96 ? -20.412 4.476 5.823 1.00 91.62 96 LEU A C 1
ATOM 770 O O . LEU A 1 96 ? -20.400 5.662 5.496 1.00 91.62 96 LEU A O 1
ATOM 774 N N . GLN A 1 97 ? -19.510 3.591 5.428 1.00 90.81 97 GLN A N 1
ATOM 775 C CA . GLN A 1 97 ? -18.457 3.869 4.468 1.00 90.81 97 GLN A CA 1
ATOM 776 C C . GLN A 1 97 ? -18.668 2.964 3.262 1.00 90.81 97 GLN A C 1
ATOM 778 O O . GLN A 1 97 ? -18.910 1.766 3.409 1.00 90.81 97 GLN A O 1
ATOM 783 N N . LEU A 1 98 ? -18.585 3.545 2.073 1.00 90.44 98 LEU A N 1
ATOM 784 C CA . LEU A 1 98 ? -18.633 2.823 0.814 1.00 90.44 98 LEU A CA 1
ATOM 785 C C . LEU A 1 98 ? -17.464 3.266 -0.056 1.00 90.44 98 LEU A C 1
ATOM 787 O O . LEU A 1 98 ? -17.102 4.446 -0.073 1.00 90.44 98 LEU A O 1
ATOM 791 N N . ARG A 1 99 ? -16.904 2.314 -0.794 1.00 90.75 99 ARG A N 1
ATOM 792 C CA . ARG A 1 99 ? -15.848 2.550 -1.765 1.00 90.75 99 ARG A CA 1
ATOM 793 C C . ARG A 1 99 ? -16.066 1.690 -3.001 1.00 90.75 99 ARG A C 1
ATOM 795 O O . ARG A 1 99 ? -16.442 0.527 -2.880 1.00 90.75 99 ARG A O 1
ATOM 802 N N . ALA A 1 100 ? -15.781 2.267 -4.158 1.00 89.50 100 ALA A N 1
ATOM 803 C CA . ALA A 1 100 ? -15.479 1.556 -5.388 1.00 89.50 100 ALA A CA 1
ATOM 804 C C . ALA A 1 100 ? -14.053 1.929 -5.809 1.00 89.50 100 ALA A C 1
ATOM 806 O O . ALA A 1 100 ? -13.694 3.109 -5.785 1.00 89.50 100 ALA A O 1
ATOM 807 N N . LEU A 1 101 ? -13.256 0.917 -6.142 1.00 86.69 101 LEU A N 1
ATOM 808 C CA . LEU A 1 101 ? -11.937 1.069 -6.739 1.00 86.69 101 LEU A CA 1
ATOM 809 C C . LEU A 1 101 ? -12.014 0.480 -8.142 1.00 86.69 101 LEU A C 1
ATOM 811 O O . LEU A 1 101 ? -12.200 -0.728 -8.297 1.00 86.69 101 LEU A O 1
ATOM 815 N N . ASP A 1 102 ? -11.875 1.345 -9.134 1.00 82.25 102 ASP A N 1
ATOM 816 C CA . ASP A 1 102 ? -11.913 0.983 -10.537 1.00 82.25 102 ASP A CA 1
ATOM 817 C C . ASP A 1 102 ? -10.473 0.869 -11.039 1.00 82.25 102 ASP A C 1
ATOM 819 O O . ASP A 1 102 ? -9.714 1.846 -11.083 1.00 82.25 102 ASP A O 1
ATOM 823 N N . TRP A 1 103 ? -10.108 -0.353 -11.417 1.00 76.38 103 TRP A N 1
ATOM 824 C CA . TRP A 1 103 ? -8.855 -0.667 -12.092 1.00 76.38 103 TRP A CA 1
ATOM 825 C C . TRP A 1 103 ? -9.129 -1.286 -13.461 1.00 76.38 103 TRP A C 1
ATOM 827 O O . TRP A 1 103 ? -10.273 -1.581 -13.811 1.00 76.38 103 TRP A O 1
ATOM 837 N N . ASP A 1 104 ? -8.069 -1.499 -14.231 1.00 73.81 104 ASP A N 1
ATOM 838 C CA . ASP A 1 104 ? -8.141 -2.259 -15.472 1.00 73.81 104 ASP A CA 1
ATOM 839 C C . ASP A 1 104 ? -8.616 -3.699 -15.194 1.00 73.81 104 ASP A C 1
ATOM 841 O O . ASP A 1 104 ? -7.953 -4.463 -14.491 1.00 73.81 104 ASP A O 1
ATOM 845 N N . VAL A 1 105 ? -9.778 -4.066 -15.740 1.00 78.38 105 VAL A N 1
ATOM 846 C CA . VAL A 1 105 ? -10.373 -5.404 -15.588 1.00 78.38 105 VAL A CA 1
ATOM 847 C C . VAL A 1 105 ? -9.554 -6.481 -16.287 1.00 78.38 105 VAL A C 1
ATOM 849 O O . VAL A 1 105 ? -9.599 -7.645 -15.897 1.00 78.38 105 VAL A O 1
ATOM 852 N N . ASP A 1 106 ? -8.763 -6.121 -17.290 1.00 76.31 106 ASP A N 1
ATOM 853 C CA . ASP A 1 106 ? -7.929 -7.089 -17.986 1.00 76.31 106 ASP A CA 1
ATOM 854 C C . ASP A 1 106 ? -6.624 -7.367 -17.201 1.00 76.31 106 ASP A C 1
ATOM 856 O O . ASP A 1 106 ? -5.893 -8.307 -17.514 1.00 76.31 106 ASP A O 1
ATOM 860 N N . ALA A 1 107 ? -6.346 -6.6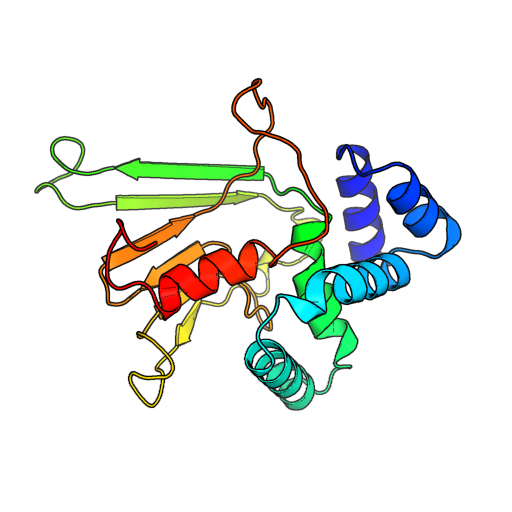09 -16.129 1.00 73.44 107 ALA A N 1
ATOM 861 C CA . ALA A 1 107 ? -5.224 -6.862 -15.222 1.00 73.44 107 ALA A CA 1
ATOM 862 C C . ALA A 1 107 ? -5.405 -8.119 -14.345 1.00 73.44 107 ALA A C 1
ATOM 864 O O . ALA A 1 107 ? -4.446 -8.568 -13.715 1.00 73.44 107 ALA A O 1
ATOM 865 N N . GLY A 1 108 ? -6.620 -8.680 -14.272 1.00 82.88 108 GLY A N 1
ATOM 866 C CA . GLY A 1 108 ? -6.921 -9.912 -13.529 1.00 82.88 108 GLY A CA 1
ATOM 867 C C . GLY A 1 108 ? -6.954 -9.758 -12.004 1.00 82.88 108 GLY A C 1
ATOM 868 O O . GLY A 1 108 ? -7.023 -10.750 -11.283 1.00 82.88 108 GLY A O 1
ATOM 869 N N . LEU A 1 109 ? -6.920 -8.527 -11.483 1.00 84.25 109 LEU A N 1
ATOM 870 C CA . LEU A 1 109 ? -6.959 -8.263 -10.041 1.00 84.25 109 LEU A CA 1
ATOM 871 C C . LEU A 1 109 ? -8.258 -8.780 -9.392 1.00 84.25 109 LEU A C 1
ATOM 873 O O . LEU A 1 109 ? -8.246 -9.267 -8.263 1.00 84.25 109 LEU A O 1
ATOM 877 N N . GLN A 1 110 ? -9.377 -8.747 -10.116 1.00 88.00 110 GLN A N 1
ATOM 878 C CA . GLN A 1 110 ? -10.675 -9.242 -9.649 1.00 88.00 110 GLN A CA 1
ATOM 879 C C . GLN A 1 110 ? -10.726 -10.753 -9.379 1.00 88.00 110 GLN A C 1
ATOM 881 O O . GLN A 1 110 ? -11.665 -11.211 -8.729 1.00 88.00 110 GLN A O 1
ATOM 886 N N . ASP A 1 111 ? -9.739 -11.519 -9.847 1.00 91.12 111 ASP A N 1
ATOM 887 C CA . ASP A 1 111 ? -9.672 -12.966 -9.623 1.00 91.12 111 ASP A CA 1
ATOM 888 C C . ASP A 1 111 ? -9.036 -13.318 -8.267 1.00 91.12 111 ASP A C 1
ATOM 890 O O . ASP A 1 111 ? -9.131 -14.459 -7.811 1.00 91.12 111 ASP A O 1
ATOM 894 N N . TYR A 1 112 ? -8.422 -12.338 -7.590 1.00 93.12 112 TYR A N 1
ATOM 895 C CA . TYR A 1 112 ? -7.671 -12.546 -6.349 1.00 93.12 112 TYR A CA 1
ATOM 896 C C . TYR A 1 112 ? -8.074 -11.623 -5.180 1.00 93.12 112 TYR A C 1
ATOM 898 O O . TYR A 1 112 ? -7.180 -11.191 -4.447 1.00 93.12 112 TYR A O 1
ATOM 906 N N . PRO A 1 113 ? -9.364 -11.291 -4.954 1.00 94.19 113 PRO A N 1
ATOM 907 C CA . PRO A 1 113 ? -9.758 -10.429 -3.846 1.00 94.19 113 PRO A CA 1
ATOM 908 C C . PRO A 1 113 ? -9.556 -11.144 -2.508 1.00 94.19 113 PRO A C 1
ATOM 910 O O . PRO A 1 113 ? -9.958 -12.297 -2.329 1.00 94.19 113 PRO A O 1
ATOM 913 N N . VAL A 1 114 ? -8.964 -10.447 -1.542 1.00 96.19 114 VAL A N 1
ATOM 914 C CA . VAL A 1 114 ? -8.708 -10.968 -0.198 1.00 96.19 114 VAL A CA 1
ATOM 915 C C . VAL A 1 114 ? -9.076 -9.921 0.844 1.00 96.19 114 VAL A C 1
ATOM 917 O O . VAL A 1 114 ? -8.722 -8.749 0.735 1.00 96.19 114 VAL A O 1
ATOM 920 N N . VAL A 1 115 ? -9.769 -10.370 1.890 1.00 97.25 115 VAL A N 1
ATOM 921 C CA . VAL A 1 115 ? -9.905 -9.616 3.137 1.00 97.25 115 VAL A CA 1
ATOM 922 C C . VAL A 1 115 ? -8.961 -10.237 4.156 1.00 97.25 115 VAL A C 1
ATOM 924 O O . VAL A 1 115 ? -9.204 -11.346 4.636 1.00 97.25 115 VAL A O 1
ATOM 927 N N . THR A 1 116 ? -7.888 -9.527 4.487 1.00 97.81 116 THR A N 1
ATOM 928 C CA . THR A 1 116 ? -6.916 -9.961 5.493 1.00 97.81 116 THR A CA 1
ATOM 929 C C . THR A 1 116 ? -7.273 -9.333 6.831 1.00 97.81 116 THR A C 1
ATOM 931 O O . THR A 1 116 ? -7.310 -8.110 6.955 1.00 97.81 116 THR A O 1
ATOM 934 N N . ILE A 1 117 ? -7.534 -10.165 7.842 1.00 97.94 117 ILE A N 1
ATOM 935 C CA . ILE A 1 117 ? -7.781 -9.709 9.214 1.00 97.94 117 ILE A CA 1
ATOM 936 C C . ILE A 1 117 ? -6.502 -9.885 10.025 1.00 97.94 117 ILE A C 1
ATOM 938 O O . ILE A 1 117 ? -6.080 -11.006 10.313 1.00 97.94 117 ILE A O 1
ATOM 942 N N . TYR A 1 118 ? -5.894 -8.769 10.402 1.00 97.75 118 TYR A N 1
ATOM 943 C CA . TYR A 1 118 ? -4.703 -8.743 11.230 1.00 97.75 118 TYR A CA 1
ATOM 944 C C . TYR A 1 118 ? -5.094 -8.821 12.705 1.00 97.75 118 TYR A C 1
ATOM 946 O O . TYR A 1 118 ? -5.923 -8.052 13.192 1.00 97.75 118 TYR A O 1
ATOM 954 N N . HIS A 1 119 ? -4.455 -9.739 13.430 1.00 97.44 119 HIS A N 1
ATOM 955 C CA . HIS A 1 119 ? -4.560 -9.874 14.882 1.00 97.44 119 HIS A CA 1
ATOM 956 C C . HIS A 1 119 ? -3.165 -9.723 15.504 1.00 97.44 119 HIS A C 1
ATOM 958 O O . HIS A 1 119 ? -2.498 -10.733 15.744 1.00 97.44 119 HIS A O 1
ATOM 964 N N . PRO A 1 120 ? -2.688 -8.486 15.740 1.00 94.94 120 PRO A N 1
ATOM 965 C CA . PRO A 1 120 ? -1.376 -8.266 16.335 1.00 94.94 120 PRO A CA 1
ATOM 966 C C . PRO A 1 120 ? -1.241 -8.991 17.681 1.00 94.94 120 PRO A C 1
ATOM 968 O O . PRO A 1 120 ? -2.113 -8.902 18.544 1.00 94.94 120 PRO A O 1
ATOM 971 N N . GLY A 1 121 ? -0.136 -9.718 17.872 1.00 92.62 121 GLY A N 1
ATOM 972 C CA . GLY A 1 121 ? 0.072 -10.550 19.068 1.00 92.62 121 GLY A CA 1
ATOM 973 C C . GLY A 1 121 ? 0.288 -9.755 20.361 1.00 92.62 121 GLY A C 1
ATOM 974 O O . GLY A 1 121 ? 0.204 -10.311 21.454 1.00 92.62 121 GLY A O 1
ATOM 975 N N . THR A 1 122 ? 0.572 -8.455 20.249 1.00 93.56 122 THR A N 1
ATOM 976 C CA . THR A 1 122 ? 0.701 -7.529 21.379 1.00 93.56 122 THR A CA 1
ATOM 977 C C . THR A 1 122 ? 0.187 -6.152 20.972 1.00 93.56 122 THR A C 1
ATOM 979 O O . THR A 1 122 ? 0.260 -5.797 19.799 1.00 93.56 122 THR A O 1
ATOM 982 N N . SER A 1 123 ? -0.233 -5.336 21.941 1.00 89.56 123 SER A N 1
ATOM 983 C CA . SER A 1 123 ? -0.675 -3.958 21.681 1.00 89.56 123 SER A CA 1
ATOM 984 C C . SER A 1 123 ? 0.427 -3.041 21.137 1.00 89.56 123 SER A C 1
ATOM 986 O O . SER A 1 123 ? 0.123 -2.019 20.538 1.00 89.56 123 SER A O 1
ATOM 988 N N . LYS A 1 124 ? 1.710 -3.400 21.298 1.00 92.19 124 LYS A N 1
ATOM 989 C CA . LYS A 1 124 ? 2.829 -2.652 20.695 1.00 92.19 124 LYS A CA 1
ATOM 990 C C . LYS A 1 124 ? 2.874 -2.780 19.173 1.00 92.19 124 LYS A C 1
ATOM 992 O O . LYS A 1 124 ? 3.446 -1.924 18.515 1.00 92.19 124 LYS A O 1
ATOM 997 N N . LEU A 1 125 ? 2.294 -3.851 18.633 1.00 93.44 125 LEU A N 1
ATOM 998 C CA . LEU A 1 125 ? 2.201 -4.102 17.195 1.00 93.44 125 LEU A CA 1
ATOM 999 C C . LEU A 1 125 ? 0.901 -3.538 16.595 1.00 93.44 125 LEU A C 1
ATOM 1001 O O . LEU A 1 125 ? 0.604 -3.801 15.432 1.00 93.44 125 LEU A O 1
ATOM 1005 N N . GLY A 1 126 ? 0.147 -2.764 17.379 1.00 96.19 126 GLY A N 1
ATOM 1006 C CA . GLY A 1 126 ? -1.060 -2.080 16.944 1.00 96.19 126 GLY A CA 1
ATOM 1007 C C . GLY A 1 126 ? -2.358 -2.812 17.277 1.00 96.19 126 GLY A C 1
ATOM 1008 O O . GLY A 1 126 ? -2.407 -3.786 18.036 1.00 96.19 126 GLY A O 1
ATOM 1009 N N . HIS A 1 127 ? -3.428 -2.294 16.698 1.00 97.81 127 HIS A N 1
ATOM 1010 C CA . HIS A 1 127 ? -4.805 -2.732 16.817 1.00 97.81 127 HIS A CA 1
ATOM 1011 C C . HIS A 1 127 ? -5.141 -3.795 15.775 1.00 97.81 127 HIS A C 1
ATOM 1013 O O . HIS A 1 127 ? -4.592 -3.784 14.673 1.00 97.81 127 HIS A O 1
ATOM 1019 N N . PRO A 1 128 ? -6.088 -4.700 16.068 1.00 98.25 128 PRO A N 1
ATOM 1020 C CA . PRO A 1 128 ? -6.695 -5.516 15.032 1.00 98.25 128 PRO A CA 1
ATOM 1021 C C . PRO A 1 128 ? -7.329 -4.654 13.936 1.00 98.25 128 PRO A C 1
ATOM 1023 O O . PRO A 1 128 ? -8.093 -3.728 14.224 1.00 98.25 128 PRO A O 1
ATOM 1026 N N . PHE A 1 129 ? -7.060 -4.988 12.677 1.00 98.25 129 PHE A N 1
ATOM 1027 C CA . PHE A 1 129 ? -7.627 -4.289 11.528 1.00 98.25 129 PHE A CA 1
ATOM 1028 C C . PHE A 1 129 ? -7.890 -5.241 10.363 1.00 98.25 129 PHE A C 1
ATOM 1030 O O . PHE A 1 129 ? -7.301 -6.316 10.260 1.00 98.25 129 PHE A O 1
ATOM 1037 N N . ALA A 1 130 ? -8.815 -4.848 9.498 1.00 97.88 130 ALA A N 1
ATOM 1038 C CA . ALA A 1 130 ? -9.142 -5.529 8.260 1.00 97.88 130 ALA A CA 1
ATOM 1039 C C . ALA A 1 130 ? -8.579 -4.728 7.086 1.00 97.88 130 ALA A C 1
ATOM 1041 O O . ALA A 1 130 ? -8.884 -3.541 6.962 1.00 97.88 130 ALA A O 1
ATOM 1042 N N . ASN A 1 131 ? -7.813 -5.386 6.221 1.00 97.44 131 ASN A N 1
ATOM 1043 C CA . ASN A 1 131 ? -7.378 -4.859 4.933 1.00 97.44 131 ASN A CA 1
ATOM 1044 C C . ASN A 1 131 ? -8.172 -5.546 3.818 1.00 97.44 131 ASN A C 1
ATOM 1046 O O . ASN A 1 131 ? -8.208 -6.778 3.764 1.00 97.44 131 ASN A O 1
ATOM 1050 N N . VAL A 1 132 ? -8.809 -4.769 2.946 1.00 95.62 132 VAL A N 1
ATOM 1051 C CA . VAL A 1 132 ? -9.523 -5.288 1.775 1.00 95.62 132 VAL A CA 1
ATOM 1052 C C . VAL A 1 132 ? -8.684 -4.975 0.544 1.00 95.62 132 VAL A C 1
ATOM 1054 O O . VAL A 1 132 ? -8.594 -3.825 0.118 1.00 95.62 132 VAL A O 1
ATOM 1057 N N . ALA A 1 133 ? -8.055 -6.006 -0.010 1.00 93.94 133 ALA A N 1
ATOM 1058 C CA . ALA A 1 133 ? -7.084 -5.875 -1.087 1.00 93.94 133 ALA A CA 1
ATOM 1059 C C . ALA A 1 133 ? -7.047 -7.156 -1.941 1.00 93.94 133 ALA A C 1
ATOM 1061 O O . ALA A 1 133 ? -8.072 -7.812 -2.149 1.00 93.94 133 ALA A O 1
ATOM 1062 N N . TRP A 1 134 ? -5.861 -7.512 -2.431 1.00 93.88 134 TRP A N 1
ATOM 1063 C CA . TRP A 1 134 ? -5.607 -8.706 -3.231 1.00 93.88 134 TRP A CA 1
ATOM 1064 C C . TRP A 1 134 ? -4.626 -9.647 -2.541 1.00 93.88 134 TRP A C 1
ATOM 1066 O O . TRP A 1 134 ? -3.898 -9.255 -1.627 1.00 93.88 134 TRP A O 1
ATOM 1076 N N . ALA A 1 135 ? -4.577 -10.897 -2.996 1.00 94.38 135 ALA A N 1
ATOM 1077 C CA . ALA A 1 135 ? -3.600 -11.864 -2.511 1.00 94.38 135 ALA A CA 1
ATOM 1078 C C . ALA A 1 135 ? -2.161 -11.319 -2.628 1.00 94.38 135 ALA A C 1
ATOM 1080 O O . ALA A 1 135 ? -1.736 -10.873 -3.692 1.00 94.38 135 ALA A O 1
ATOM 1081 N N . GLY A 1 136 ? -1.411 -11.358 -1.522 1.00 93.50 136 GLY A N 1
ATOM 1082 C CA . GLY A 1 136 ? -0.030 -10.863 -1.450 1.00 93.50 136 GLY A CA 1
ATOM 1083 C C . GLY A 1 136 ? 0.117 -9.344 -1.298 1.00 93.50 136 GLY A C 1
ATOM 1084 O O . GLY A 1 136 ? 1.241 -8.867 -1.151 1.00 93.50 136 GLY A O 1
ATOM 1085 N N . TYR A 1 137 ? -0.985 -8.588 -1.293 1.00 95.31 137 TYR A N 1
ATOM 1086 C CA . TYR A 1 137 ? -0.971 -7.146 -1.067 1.00 95.31 137 TYR A CA 1
ATOM 1087 C C . TYR A 1 137 ? -1.165 -6.833 0.419 1.00 95.31 137 TYR A C 1
ATOM 1089 O O . TYR A 1 137 ? -2.200 -7.150 1.007 1.00 95.31 137 TYR A O 1
ATOM 1097 N N . ILE A 1 138 ? -0.155 -6.216 1.027 1.00 97.06 138 ILE A N 1
ATOM 1098 C CA . ILE A 1 138 ? -0.117 -5.908 2.459 1.00 97.06 138 ILE A CA 1
ATOM 1099 C C . ILE A 1 138 ? -0.275 -4.413 2.753 1.00 97.06 138 ILE A C 1
ATOM 1101 O O . ILE A 1 138 ? -0.510 -4.050 3.902 1.00 97.06 138 ILE A O 1
ATOM 1105 N N . GLY A 1 139 ? -0.153 -3.545 1.745 1.00 96.12 139 GLY A N 1
ATOM 1106 C CA . GLY A 1 139 ? -0.558 -2.142 1.854 1.00 96.12 139 GLY A CA 1
ATOM 1107 C C . GLY A 1 139 ? -2.078 -2.010 1.967 1.00 96.12 139 GLY A C 1
ATOM 1108 O O . GLY A 1 139 ? -2.817 -2.914 1.574 1.00 96.12 139 GLY A O 1
ATOM 1109 N N . THR A 1 140 ? -2.553 -0.880 2.478 1.00 95.56 140 THR A N 1
ATOM 1110 C CA . THR A 1 140 ? -3.988 -0.609 2.614 1.00 95.56 140 THR A CA 1
ATOM 1111 C C . THR A 1 140 ? -4.404 0.427 1.582 1.00 95.56 140 THR A C 1
ATOM 1113 O O . THR A 1 140 ? -3.767 1.462 1.473 1.00 95.56 140 THR A O 1
ATOM 1116 N N . LEU A 1 141 ? -5.465 0.125 0.830 1.00 92.62 141 LEU A N 1
ATOM 1117 C CA . LEU A 1 141 ? -6.226 1.117 0.050 1.00 92.62 141 LEU A CA 1
ATOM 1118 C C . LEU A 1 141 ? -7.617 1.352 0.660 1.00 92.62 141 LEU A C 1
ATOM 1120 O O . LEU A 1 141 ? -8.300 2.348 0.408 1.00 92.62 141 LEU A O 1
ATOM 1124 N N . THR A 1 142 ? -8.124 0.339 1.370 1.00 94.44 142 THR A N 1
ATOM 1125 C CA . THR A 1 142 ? -9.362 0.430 2.128 1.00 94.44 142 THR A CA 1
ATOM 1126 C C . THR A 1 142 ? -9.430 -0.637 3.207 1.00 94.44 142 THR A C 1
ATOM 1128 O O . THR A 1 142 ? -8.906 -1.743 3.064 1.00 94.44 142 THR A O 1
ATOM 1131 N N . GLY A 1 143 ? -10.090 -0.300 4.304 1.00 95.81 143 GLY A N 1
ATOM 1132 C CA . GLY A 1 143 ? -10.186 -1.184 5.448 1.00 95.81 143 GLY A CA 1
ATOM 1133 C C . GLY A 1 143 ? -10.857 -0.522 6.635 1.00 95.81 143 GLY A C 1
ATOM 1134 O O . GLY A 1 143 ? -11.363 0.599 6.546 1.00 95.81 143 GLY A O 1
ATOM 1135 N N . MET A 1 144 ? -10.846 -1.234 7.758 1.00 96.88 144 MET A N 1
ATOM 1136 C CA . MET A 1 144 ? -11.335 -0.720 9.034 1.00 96.88 144 MET A CA 1
ATOM 1137 C C . MET A 1 144 ? -10.559 -1.311 10.209 1.00 96.88 144 MET A C 1
ATOM 1139 O O . MET A 1 144 ? -10.064 -2.433 10.121 1.00 96.88 144 MET A O 1
ATOM 1143 N N . SER A 1 145 ? -10.493 -0.590 11.324 1.00 97.25 145 SER A N 1
ATOM 1144 C CA . SER A 1 145 ? -9.823 -1.042 12.546 1.00 97.25 145 SER A CA 1
ATOM 1145 C C . SER A 1 145 ? -10.797 -1.304 13.690 1.00 97.25 145 SER A C 1
ATOM 1147 O O . SER A 1 145 ? -11.945 -0.845 13.700 1.00 97.25 145 SER A O 1
ATOM 1149 N N . SER A 1 146 ? -10.326 -2.010 14.720 1.00 97.00 146 SER A N 1
ATOM 1150 C CA . SER A 1 146 ? -11.076 -2.187 15.965 1.00 97.00 146 SER A CA 1
ATOM 1151 C C . SER A 1 146 ? -11.342 -0.873 16.709 1.00 97.00 146 SER A C 1
ATOM 1153 O O . SER A 1 146 ? -12.219 -0.843 17.572 1.00 97.00 146 SER A O 1
ATOM 1155 N N . GLN A 1 147 ? -10.635 0.209 16.359 1.00 96.44 147 GLN A N 1
ATOM 1156 C CA . GLN A 1 147 ? -10.823 1.553 16.917 1.00 96.44 147 GLN A CA 1
ATOM 1157 C C . GLN A 1 147 ? -11.929 2.352 16.217 1.00 96.44 147 GLN A C 1
ATOM 1159 O O . GLN A 1 147 ? -12.077 3.548 16.439 1.00 96.44 147 GLN A O 1
ATOM 1164 N N . ARG A 1 148 ? -12.773 1.686 15.411 1.00 93.12 148 ARG A N 1
ATOM 1165 C CA . ARG A 1 148 ? -13.893 2.310 14.677 1.00 93.12 148 ARG A CA 1
ATOM 1166 C C . ARG A 1 148 ? -13.423 3.344 13.651 1.00 93.12 148 ARG A C 1
ATOM 1168 O O . ARG A 1 148 ? -14.173 4.258 13.315 1.00 93.12 148 ARG A O 1
ATOM 1175 N N . LEU A 1 149 ? -12.207 3.164 13.145 1.00 94.31 149 LEU A N 1
ATOM 1176 C CA . LEU A 1 149 ? -11.678 3.904 12.010 1.00 94.31 149 LEU A CA 1
ATOM 1177 C C . LEU A 1 149 ? -11.935 3.106 10.741 1.00 94.31 149 LEU A C 1
ATOM 1179 O O . LEU A 1 149 ? -11.845 1.877 10.741 1.00 94.31 149 LEU A O 1
ATOM 1183 N N . GLY A 1 150 ? -12.257 3.816 9.672 1.00 93.88 150 GLY A N 1
ATOM 1184 C CA . GLY A 1 150 ? -12.423 3.257 8.346 1.00 93.88 150 GLY A CA 1
ATOM 1185 C C . GLY A 1 150 ? -11.731 4.158 7.334 1.00 93.88 150 GLY A C 1
ATOM 1186 O O . GLY A 1 150 ? -11.803 5.381 7.445 1.00 93.88 150 GLY A O 1
ATOM 1187 N N . ILE A 1 151 ? -11.012 3.548 6.396 1.00 93.69 151 ILE A N 1
ATOM 1188 C CA . ILE A 1 151 ? -10.146 4.244 5.438 1.00 93.69 151 ILE A CA 1
ATOM 1189 C C . ILE A 1 151 ? -10.585 3.919 4.013 1.00 93.69 151 ILE A C 1
ATOM 1191 O O . ILE A 1 151 ? -10.873 2.763 3.682 1.00 93.69 151 ILE A O 1
ATOM 1195 N N . SER A 1 152 ? -10.638 4.958 3.187 1.00 92.00 152 SER A N 1
ATOM 1196 C CA . SER A 1 152 ? -10.796 4.903 1.738 1.00 92.00 152 SER A CA 1
ATOM 1197 C C . SER A 1 152 ? -9.901 5.972 1.135 1.00 92.00 152 SER A C 1
ATOM 1199 O O . SER A 1 152 ? -9.903 7.098 1.630 1.00 92.00 152 SER A O 1
ATOM 1201 N N . GLU A 1 153 ? -9.260 5.664 0.015 1.00 89.12 153 GLU A N 1
ATOM 1202 C CA . GLU A 1 153 ? -8.516 6.659 -0.758 1.00 89.12 153 GLU A CA 1
ATOM 1203 C C . GLU A 1 153 ? -9.144 6.975 -2.109 1.00 89.12 153 GLU A C 1
ATOM 1205 O O . GLU A 1 153 ? -9.863 6.154 -2.707 1.00 89.12 153 GLU A O 1
ATOM 1210 N N . ILE A 1 154 ? -8.862 8.202 -2.549 1.00 87.44 154 ILE A N 1
ATOM 1211 C CA . ILE A 1 154 ? -9.084 8.691 -3.902 1.00 87.44 154 ILE A CA 1
ATOM 1212 C C . ILE A 1 154 ? -7.967 9.668 -4.282 1.00 87.44 154 ILE A C 1
ATOM 1214 O O . ILE A 1 154 ? -7.606 10.555 -3.508 1.00 87.44 154 ILE A O 1
ATOM 1218 N N . GLY A 1 155 ? -7.467 9.554 -5.512 1.00 81.12 155 GLY A N 1
ATOM 1219 C CA . GLY A 1 155 ? -6.551 10.538 -6.081 1.00 81.12 155 GLY A CA 1
ATOM 1220 C C . GLY A 1 155 ? -7.232 11.878 -6.385 1.00 81.12 155 GLY A C 1
ATOM 1221 O O . GLY A 1 155 ? -8.388 11.937 -6.811 1.00 81.12 155 GLY A O 1
ATOM 1222 N N . VAL A 1 156 ? -6.495 12.980 -6.234 1.00 81.31 156 VAL A N 1
ATOM 1223 C CA . VAL A 1 156 ? -6.981 14.321 -6.590 1.00 81.31 156 VAL A CA 1
ATOM 1224 C C . VAL A 1 156 ? -6.729 14.603 -8.073 1.00 81.31 156 VAL A C 1
ATOM 1226 O O . VAL A 1 156 ? -5.605 14.503 -8.561 1.00 81.31 156 VAL A O 1
ATOM 1229 N N . SER A 1 157 ? -7.794 14.950 -8.806 1.00 78.62 157 SER A N 1
ATOM 1230 C CA . SER A 1 157 ? -7.736 15.258 -10.251 1.00 78.62 157 SER A CA 1
ATOM 1231 C C . SER A 1 157 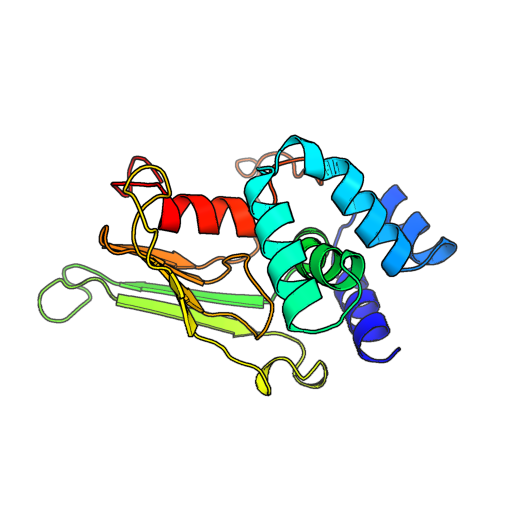? -7.711 16.759 -10.565 1.00 78.62 157 SER A C 1
ATOM 1233 O O . SER A 1 157 ? -7.259 17.159 -11.636 1.00 78.62 157 SER A O 1
ATOM 1235 N N . TYR A 1 158 ? -8.188 17.592 -9.638 1.00 83.44 158 TYR A N 1
ATOM 1236 C CA . TYR A 1 158 ? -8.289 19.045 -9.799 1.00 83.44 158 TYR A CA 1
ATOM 1237 C C . TYR A 1 158 ? -7.792 19.742 -8.525 1.00 83.44 158 TYR A C 1
ATOM 1239 O O . TYR A 1 158 ? -8.611 20.278 -7.779 1.00 83.44 158 TYR A O 1
ATOM 1247 N N . PRO A 1 159 ? -6.481 19.670 -8.225 1.00 85.81 159 PRO A N 1
ATOM 1248 C CA . PRO A 1 159 ? -5.934 20.347 -7.057 1.00 85.81 159 PRO A CA 1
ATOM 1249 C C . PRO A 1 159 ? -6.062 21.866 -7.224 1.00 85.81 159 PRO A C 1
ATOM 1251 O O . PRO A 1 159 ? -5.905 22.389 -8.331 1.00 85.81 159 PRO A O 1
ATOM 1254 N N . ASP A 1 160 ? -6.353 22.561 -6.130 1.00 87.75 160 ASP A N 1
ATOM 1255 C CA . ASP A 1 160 ? -6.220 24.014 -6.037 1.00 87.75 160 ASP A CA 1
ATOM 1256 C C . ASP A 1 160 ? -4.917 24.384 -5.308 1.00 87.75 160 ASP A C 1
ATOM 1258 O O . ASP A 1 160 ? -4.139 23.514 -4.909 1.00 87.75 160 ASP A O 1
ATOM 1262 N N . ASP A 1 161 ? -4.676 25.682 -5.123 1.00 87.69 161 ASP A N 1
ATOM 1263 C CA . ASP A 1 161 ? -3.443 26.193 -4.513 1.00 87.69 161 ASP A CA 1
ATOM 1264 C C . ASP A 1 161 ? -3.238 25.730 -3.053 1.00 87.69 161 ASP A C 1
ATOM 1266 O O . ASP A 1 161 ? -2.156 25.914 -2.497 1.00 87.69 161 ASP A O 1
ATOM 1270 N N . THR A 1 162 ? -4.251 25.133 -2.408 1.00 88.69 162 THR A N 1
ATOM 1271 C CA . THR A 1 162 ? -4.149 24.614 -1.035 1.00 88.69 162 THR A CA 1
ATOM 1272 C C . THR A 1 162 ? -3.610 23.186 -0.964 1.00 88.69 162 THR A C 1
ATOM 1274 O O . THR A 1 162 ? -3.194 22.758 0.111 1.00 88.69 162 THR A O 1
ATOM 1277 N N . PHE A 1 163 ? -3.580 22.457 -2.087 1.00 85.38 163 PHE A N 1
ATOM 1278 C CA . PHE A 1 163 ? -3.134 21.060 -2.135 1.00 85.38 163 PHE A CA 1
ATOM 1279 C C . PHE A 1 163 ? -1.625 20.902 -1.879 1.00 85.38 163 PHE A C 1
ATOM 1281 O O . PHE A 1 163 ? -1.181 19.861 -1.399 1.00 85.38 163 PHE A O 1
ATOM 1288 N N . GLY A 1 164 ? -0.848 21.957 -2.138 1.00 85.69 164 GLY A N 1
ATOM 1289 C CA . GLY A 1 164 ? 0.604 21.952 -1.990 1.00 85.69 164 GLY A CA 1
ATOM 1290 C C . GLY A 1 164 ? 1.326 21.204 -3.113 1.00 85.69 164 GLY A C 1
ATOM 1291 O O . GLY A 1 164 ? 0.733 20.823 -4.123 1.00 85.69 164 GLY A O 1
ATOM 1292 N N . ASP A 1 165 ? 2.636 21.032 -2.938 1.00 83.56 165 ASP A N 1
ATOM 1293 C CA . ASP A 1 165 ? 3.498 20.366 -3.915 1.00 83.56 165 ASP A CA 1
ATOM 1294 C C . ASP A 1 165 ? 3.451 18.835 -3.754 1.00 83.56 165 ASP A C 1
ATOM 1296 O O . ASP A 1 165 ? 3.550 18.308 -2.644 1.00 83.56 165 ASP A O 1
ATOM 1300 N N . GLU A 1 166 ? 3.366 18.105 -4.870 1.00 82.06 166 GLU A N 1
ATOM 1301 C CA . GLU A 1 166 ? 3.483 16.641 -4.893 1.00 82.06 166 GLU A CA 1
ATOM 1302 C C . GLU A 1 166 ? 4.966 16.204 -4.892 1.00 82.06 166 GLU 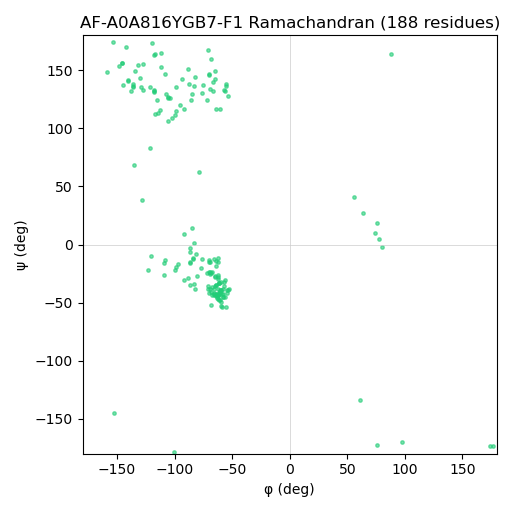A C 1
ATOM 1304 O O . GLU A 1 166 ? 5.825 16.822 -5.525 1.00 82.06 166 GLU A O 1
ATOM 1309 N N . SER A 1 167 ? 5.276 15.096 -4.211 1.00 84.75 167 SER A N 1
ATOM 1310 C CA . SER A 1 167 ? 6.620 14.507 -4.140 1.00 84.75 167 SER A CA 1
ATOM 1311 C C . SER A 1 167 ? 6.546 12.993 -4.311 1.00 84.75 167 SER A C 1
ATOM 1313 O O . SER A 1 167 ? 5.707 12.346 -3.697 1.00 84.75 167 SER A O 1
ATOM 1315 N N . MET A 1 168 ? 7.478 12.417 -5.078 1.00 85.19 168 MET A N 1
ATOM 1316 C CA . MET A 1 168 ? 7.661 10.956 -5.171 1.00 85.19 168 MET A CA 1
ATOM 1317 C C . MET A 1 168 ? 8.524 10.384 -4.031 1.00 85.19 168 MET A C 1
ATOM 1319 O O . MET A 1 168 ? 8.834 9.197 -4.015 1.00 85.19 168 MET A O 1
ATOM 1323 N N . SER A 1 169 ? 8.966 11.232 -3.097 1.00 90.06 169 SER A N 1
ATOM 1324 C CA . SER A 1 169 ? 9.772 10.863 -1.933 1.00 90.06 169 SER A CA 1
ATOM 1325 C C . SER A 1 169 ? 8.992 11.168 -0.658 1.00 90.06 169 SER A C 1
ATOM 1327 O O . SER A 1 169 ? 8.808 12.336 -0.308 1.00 90.06 169 SER A O 1
ATOM 1329 N N . GLY A 1 170 ? 8.605 10.117 0.058 1.00 93.31 170 GLY A N 1
ATOM 1330 C CA . GLY A 1 170 ? 7.854 10.162 1.309 1.00 93.31 170 GLY A CA 1
ATOM 1331 C C . GLY A 1 170 ? 7.521 8.748 1.784 1.00 93.31 170 GLY A C 1
ATOM 1332 O O . GLY A 1 170 ? 8.002 7.774 1.205 1.00 93.31 170 GLY A O 1
ATOM 1333 N N . LEU A 1 171 ? 6.717 8.632 2.842 1.00 95.50 171 LEU A N 1
ATOM 1334 C CA . LEU A 1 171 ? 6.100 7.355 3.203 1.00 95.50 171 LEU A CA 1
ATOM 1335 C C . LEU A 1 171 ? 4.999 7.051 2.170 1.00 95.50 171 LEU A C 1
ATOM 1337 O O . LEU A 1 171 ? 4.113 7.894 2.023 1.00 95.50 171 LEU A O 1
ATOM 1341 N N . PRO A 1 172 ? 5.024 5.893 1.480 1.00 95.06 172 PRO A N 1
ATOM 1342 C CA . PRO A 1 172 ? 3.988 5.552 0.514 1.00 95.06 172 PRO A CA 1
ATOM 1343 C C . PRO A 1 172 ? 2.595 5.588 1.130 1.00 95.06 172 PRO A C 1
ATOM 1345 O O . PRO A 1 172 ? 2.399 5.099 2.250 1.00 95.06 172 PRO A O 1
ATOM 1348 N N . PHE A 1 173 ? 1.623 6.132 0.400 1.00 93.25 173 PHE A N 1
ATOM 1349 C CA . PHE A 1 173 ? 0.299 6.425 0.963 1.00 93.25 173 PHE A CA 1
ATOM 1350 C C . PHE A 1 173 ? -0.406 5.153 1.459 1.00 93.25 173 PHE A C 1
ATOM 1352 O O . PHE A 1 173 ? -1.041 5.160 2.510 1.00 93.25 173 PHE A O 1
ATOM 1359 N N . ILE A 1 174 ? -0.176 4.022 0.787 1.00 95.56 174 ILE A N 1
ATOM 1360 C CA . ILE A 1 174 ? -0.730 2.716 1.168 1.00 95.56 174 ILE A CA 1
ATOM 1361 C C . ILE A 1 174 ? -0.257 2.243 2.549 1.00 95.56 174 ILE A C 1
ATOM 1363 O O . ILE A 1 174 ? -0.929 1.451 3.213 1.00 95.56 174 ILE A O 1
ATOM 1367 N N . PHE A 1 175 ? 0.921 2.701 2.982 1.00 97.19 175 PHE A N 1
ATOM 1368 C CA . PHE A 1 175 ? 1.466 2.405 4.301 1.00 97.19 175 PHE A CA 1
ATOM 1369 C C . PHE A 1 175 ? 1.081 3.470 5.321 1.00 97.19 175 PHE A C 1
ATOM 1371 O O . PHE A 1 175 ? 0.862 3.110 6.471 1.00 97.19 175 PHE A O 1
ATOM 1378 N N . VAL A 1 176 ? 0.892 4.732 4.912 1.00 96.31 176 VAL A N 1
ATOM 1379 C CA . VAL A 1 176 ? 0.227 5.743 5.756 1.00 96.31 176 VAL A CA 1
ATOM 1380 C C . VAL A 1 176 ? -1.148 5.227 6.186 1.00 96.31 176 VAL A C 1
ATOM 1382 O O . VAL A 1 176 ? -1.431 5.115 7.375 1.00 96.31 176 VAL A O 1
ATOM 1385 N N . GLU A 1 177 ? -1.972 4.819 5.222 1.00 96.62 177 GLU A N 1
ATOM 1386 C CA . GLU A 1 177 ? -3.312 4.278 5.455 1.00 96.62 177 GLU A CA 1
ATOM 1387 C C . GLU A 1 177 ? -3.307 3.039 6.341 1.00 96.62 177 GLU A C 1
ATOM 1389 O O . GLU A 1 177 ? -4.130 2.895 7.252 1.00 96.62 177 GLU A O 1
ATOM 1394 N N . ARG A 1 178 ? -2.357 2.134 6.092 1.00 97.31 178 ARG A N 1
ATOM 1395 C CA . ARG A 1 178 ? -2.178 0.958 6.933 1.00 97.31 178 ARG A CA 1
ATOM 1396 C C . ARG A 1 178 ? -1.831 1.358 8.359 1.00 97.31 178 ARG A C 1
ATOM 1398 O O . ARG A 1 178 ? -2.441 0.825 9.281 1.00 97.31 178 ARG A O 1
ATOM 1405 N N . TYR A 1 179 ? -0.883 2.269 8.553 1.00 97.25 179 TYR A N 1
ATOM 1406 C CA . TYR A 1 179 ? -0.479 2.702 9.884 1.00 97.25 179 TYR A CA 1
ATOM 1407 C C . TYR A 1 179 ? -1.606 3.407 10.626 1.00 97.25 179 TYR A C 1
ATOM 1409 O O . TYR A 1 179 ? -1.741 3.173 11.821 1.00 97.25 179 TYR A O 1
ATOM 1417 N N . ILE A 1 180 ? -2.465 4.163 9.942 1.00 97.62 180 ILE A N 1
ATOM 1418 C CA . ILE A 1 180 ? -3.670 4.733 10.556 1.00 97.62 180 ILE A CA 1
ATOM 1419 C C . ILE A 1 180 ? -4.572 3.618 11.094 1.00 97.62 180 ILE A C 1
ATOM 1421 O O . ILE A 1 180 ? -4.929 3.610 12.272 1.00 97.62 180 ILE A O 1
ATOM 1425 N N . LEU A 1 181 ? -4.917 2.627 10.263 1.00 97.69 181 LEU A N 1
ATOM 1426 C CA . LEU A 1 181 ? -5.767 1.520 10.716 1.00 97.69 181 LEU A CA 1
ATOM 1427 C C . LEU A 1 181 ? -5.102 0.676 11.809 1.00 97.69 181 LEU A C 1
ATOM 1429 O O . LEU A 1 181 ? -5.787 0.161 12.692 1.00 97.69 181 LEU A O 1
ATOM 1433 N N . GLN A 1 182 ? -3.786 0.511 11.740 1.00 97.69 182 GLN A N 1
ATOM 1434 C CA . GLN A 1 182 ? -3.040 -0.345 12.647 1.00 97.69 182 GLN A CA 1
ATOM 1435 C C . GLN A 1 182 ? -2.703 0.351 13.971 1.00 97.69 182 GLN A C 1
ATOM 1437 O O . GLN A 1 182 ? -2.688 -0.321 14.992 1.00 97.69 182 GLN A O 1
ATOM 1442 N N . TYR A 1 183 ? -2.445 1.656 14.009 1.00 97.38 183 TYR A N 1
ATOM 1443 C CA . TYR A 1 183 ? -1.872 2.315 15.189 1.00 97.38 183 TYR A CA 1
ATOM 1444 C C . TYR A 1 183 ? -2.696 3.476 15.749 1.00 97.38 183 TYR A C 1
ATOM 1446 O O . TYR A 1 183 ? -2.534 3.772 16.932 1.00 97.38 183 TYR A O 1
ATOM 1454 N N . SER A 1 184 ? -3.582 4.109 14.976 1.00 97.69 184 SER A N 1
ATOM 1455 C CA . SER A 1 184 ? -4.361 5.244 15.484 1.00 97.69 184 SER A CA 1
ATOM 1456 C C . SER A 1 184 ? -5.479 4.792 16.427 1.00 97.69 184 SER A C 1
ATOM 1458 O O . SER A 1 184 ? -6.193 3.819 16.167 1.00 97.69 184 SER A O 1
ATOM 1460 N N . ASP A 1 185 ? -5.644 5.530 17.527 1.00 96.75 185 ASP A N 1
ATOM 1461 C CA . ASP A 1 185 ? -6.697 5.302 18.524 1.00 96.75 185 ASP A CA 1
ATOM 1462 C C . ASP A 1 185 ? -7.990 6.060 18.187 1.00 96.75 185 ASP A C 1
ATOM 1464 O O . ASP A 1 185 ? -9.088 5.630 18.551 1.00 96.75 185 ASP A O 1
ATOM 1468 N N . THR A 1 186 ? -7.872 7.197 17.496 1.00 95.94 186 THR A N 1
ATOM 1469 C CA . THR A 1 186 ? -8.985 8.100 17.184 1.00 95.94 186 THR A CA 1
ATOM 1470 C C . THR A 1 186 ? -8.853 8.707 15.788 1.00 95.94 186 THR A C 1
ATOM 1472 O O . THR A 1 186 ? -7.827 8.560 15.132 1.00 95.94 186 THR A O 1
ATOM 1475 N N . ILE A 1 187 ? -9.911 9.386 15.328 1.00 92.38 187 ILE A N 1
ATOM 1476 C CA . ILE A 1 187 ? -9.896 10.124 14.057 1.00 92.38 187 ILE A CA 1
ATOM 1477 C C . ILE A 1 187 ? -9.019 11.381 14.118 1.00 92.38 187 ILE A C 1
ATOM 1479 O O . ILE A 1 187 ? -8.578 11.840 13.078 1.00 92.38 187 ILE A O 1
ATOM 1483 N N . ASP A 1 188 ? -8.780 11.935 15.311 1.00 94.31 188 ASP A N 1
ATOM 1484 C CA . ASP A 1 188 ? -7.955 13.137 15.478 1.00 94.31 188 ASP A CA 1
ATOM 1485 C C . ASP A 1 188 ? -6.452 12.799 15.445 1.00 94.31 188 ASP A C 1
ATOM 1487 O O . ASP A 1 188 ? -5.640 13.643 15.074 1.00 94.31 188 ASP A O 1
ATOM 1491 N N . ASP A 1 189 ? -6.088 11.569 15.832 1.00 93.75 189 ASP A N 1
ATOM 1492 C CA . ASP A 1 189 ? -4.713 11.051 15.760 1.00 93.75 189 ASP A CA 1
ATOM 1493 C C . ASP A 1 189 ? -4.379 10.424 14.392 1.00 93.75 189 ASP A C 1
ATOM 1495 O O . ASP A 1 189 ? -3.213 10.137 14.115 1.00 93.75 189 ASP A O 1
ATOM 1499 N N . ALA A 1 190 ? -5.409 10.125 13.594 1.00 88.69 190 ALA A N 1
ATOM 1500 C CA . ALA A 1 190 ? -5.321 9.556 12.250 1.00 88.69 190 ALA A CA 1
ATOM 1501 C C . ALA A 1 190 ? -4.944 10.623 11.215 1.00 88.69 190 ALA A C 1
ATOM 1503 O O . ALA A 1 190 ? -4.051 10.323 10.392 1.00 88.69 190 ALA A O 1
#